Protein AF-A0A1X0QTJ1-F1 (afdb_monomer_lite)

Structure (mmCIF, N/CA/C/O backbone):
data_AF-A0A1X0QTJ1-F1
#
_entry.id   AF-A0A1X0QTJ1-F1
#
loop_
_atom_site.group_PDB
_atom_site.id
_atom_site.type_symbol
_atom_site.label_atom_id
_atom_site.label_alt_id
_atom_site.label_comp_id
_atom_site.label_asym_id
_atom_site.label_entity_id
_atom_site.label_seq_id
_atom_site.pdbx_PDB_ins_code
_atom_site.Cartn_x
_atom_site.Cartn_y
_atom_site.Cartn_z
_atom_site.occupancy
_atom_site.B_iso_or_equiv
_atom_site.auth_seq_id
_atom_site.auth_comp_id
_atom_site.auth_asym_id
_atom_site.auth_atom_id
_atom_site.pdbx_PDB_model_num
ATOM 1 N N . SER A 1 1 ? -18.192 -2.312 36.432 1.00 39.44 1 SER A N 1
ATOM 2 C CA . SER A 1 1 ? -19.027 -1.616 35.433 1.00 39.44 1 SER A CA 1
ATOM 3 C C . SER A 1 1 ? -18.860 -0.122 35.663 1.00 39.44 1 SER A C 1
ATOM 5 O O . SER A 1 1 ? -18.875 0.308 36.807 1.00 39.44 1 SER A O 1
ATOM 7 N N . LEU A 1 2 ? -18.584 0.662 34.618 1.00 35.19 2 LEU A N 1
ATOM 8 C CA . LEU A 1 2 ? -18.293 2.099 34.739 1.00 35.19 2 LEU A CA 1
ATOM 9 C C . LEU A 1 2 ? -19.601 2.900 34.669 1.00 35.19 2 LEU A C 1
ATOM 11 O O . LEU A 1 2 ? -19.976 3.413 33.617 1.00 35.19 2 LEU A O 1
ATOM 15 N N . PHE A 1 3 ? -20.315 2.955 35.792 1.00 43.09 3 PHE A N 1
ATOM 16 C CA . PHE A 1 3 ? -21.415 3.894 36.011 1.00 43.09 3 PHE A CA 1
ATOM 17 C C . PHE A 1 3 ? -20.827 5.159 36.638 1.00 43.09 3 PHE A C 1
ATOM 19 O O . PHE A 1 3 ? -20.708 5.254 37.853 1.00 43.09 3 PHE A O 1
ATOM 26 N N . VAL A 1 4 ? -20.380 6.097 35.806 1.00 43.09 4 VAL A N 1
ATOM 27 C CA . VAL A 1 4 ? -19.994 7.439 36.261 1.00 43.09 4 VAL A CA 1
ATOM 28 C C . VAL A 1 4 ? -21.118 8.370 35.833 1.00 43.09 4 VAL A C 1
ATOM 30 O O . VAL A 1 4 ? -21.412 8.434 34.643 1.00 43.09 4 VAL A O 1
ATOM 33 N N . GLU A 1 5 ? -21.786 9.024 36.780 1.00 40.81 5 GLU A N 1
ATOM 34 C CA . GLU A 1 5 ? -22.739 10.096 36.488 1.00 40.81 5 GLU A CA 1
ATOM 35 C C . GLU A 1 5 ? -21.955 11.401 36.337 1.00 40.81 5 GLU A C 1
ATOM 37 O O . GLU A 1 5 ? -21.429 11.939 37.306 1.00 40.81 5 GLU A O 1
ATOM 42 N N . GLU A 1 6 ? -21.864 11.911 35.112 1.00 45.69 6 GLU A N 1
ATOM 43 C CA . GLU A 1 6 ? -21.443 13.286 34.852 1.00 45.69 6 GLU A CA 1
ATOM 44 C C . GLU A 1 6 ? -22.703 14.061 34.431 1.00 45.69 6 GLU A C 1
ATOM 46 O O . GLU A 1 6 ? -23.395 13.669 33.491 1.00 45.69 6 GLU A O 1
ATOM 51 N N . ASN A 1 7 ? -23.058 15.117 35.169 1.00 52.25 7 ASN A N 1
ATOM 52 C CA . ASN A 1 7 ? -24.189 16.012 34.870 1.00 52.25 7 ASN A CA 1
ATOM 53 C C . ASN A 1 7 ? -25.567 15.332 34.683 1.00 52.25 7 ASN A C 1
ATOM 55 O O . ASN A 1 7 ? -26.351 15.739 33.828 1.00 52.25 7 ASN A O 1
ATOM 59 N N . GLY A 1 8 ? -25.886 14.295 35.467 1.00 52.94 8 GLY A N 1
ATOM 60 C CA . GLY A 1 8 ? -27.208 13.643 35.437 1.00 52.94 8 GLY A CA 1
ATOM 61 C C . GLY A 1 8 ? -27.434 12.671 34.269 1.00 52.94 8 GLY A C 1
ATOM 62 O O . GLY A 1 8 ? -28.540 12.154 34.099 1.00 52.94 8 GLY A O 1
ATOM 63 N N . LEU A 1 9 ? -26.398 12.375 33.476 1.00 49.06 9 LEU A N 1
ATOM 64 C CA . LEU A 1 9 ? -26.441 11.335 32.448 1.00 49.06 9 LEU A CA 1
ATOM 65 C C . LEU A 1 9 ? -26.198 9.955 33.070 1.00 49.06 9 LEU A C 1
ATOM 67 O O . LEU A 1 9 ? -25.058 9.536 33.286 1.00 49.06 9 LEU A O 1
ATOM 71 N N . LYS A 1 10 ? -27.279 9.202 33.295 1.00 53.84 10 LYS A N 1
ATOM 72 C CA . LYS A 1 10 ? -27.179 7.757 33.545 1.00 53.84 10 LYS A CA 1
ATOM 73 C C . LYS A 1 10 ? -26.498 7.089 32.342 1.00 53.84 10 LYS A C 1
ATOM 75 O O . LYS A 1 10 ? -26.808 7.411 31.198 1.00 53.84 10 LYS A O 1
ATOM 80 N N . ASN A 1 11 ? -25.586 6.148 32.599 1.00 59.28 11 ASN A N 1
ATOM 81 C CA . ASN A 1 11 ? -24.846 5.370 31.588 1.00 59.28 11 ASN A CA 1
ATOM 82 C C . ASN A 1 11 ? -23.781 6.130 30.771 1.00 59.28 11 ASN A C 1
ATOM 84 O O . ASN A 1 11 ? -23.329 5.611 29.750 1.00 59.28 11 ASN A O 1
ATOM 88 N N . TYR A 1 12 ? -23.316 7.306 31.209 1.00 57.66 12 TYR A N 1
ATOM 89 C CA . TYR A 1 12 ? -22.282 8.076 30.498 1.00 57.66 12 TYR A CA 1
ATOM 90 C C . TYR A 1 12 ? -21.043 7.244 30.119 1.00 57.66 12 TYR A C 1
ATOM 92 O O . TYR A 1 12 ? -20.606 7.282 28.971 1.00 57.66 12 TYR A O 1
ATOM 100 N N . GLY A 1 13 ? -20.537 6.404 31.029 1.00 62.69 13 GLY A N 1
ATOM 101 C CA . GLY A 1 13 ? -19.411 5.508 30.739 1.00 62.69 13 GLY A CA 1
ATOM 102 C C . GLY A 1 13 ? -19.691 4.498 29.615 1.00 62.69 13 GLY A C 1
ATOM 103 O O . GLY A 1 13 ? -18.802 4.205 28.815 1.00 62.69 13 GLY A O 1
ATOM 104 N N . GLN A 1 14 ? -20.927 4.001 29.498 1.00 64.69 14 GLN A N 1
ATOM 105 C CA . GLN A 1 14 ? -21.338 3.113 28.403 1.00 64.69 14 GLN A CA 1
ATOM 106 C C . GLN A 1 14 ? -21.471 3.882 27.086 1.00 64.69 14 GLN A C 1
ATOM 108 O O . GLN A 1 14 ? -20.979 3.411 26.064 1.00 64.69 14 GLN A O 1
ATOM 113 N N . SER A 1 15 ? -22.068 5.076 27.113 1.00 63.19 15 SER A N 1
ATOM 114 C CA . SER A 1 15 ? -22.192 5.952 25.941 1.00 63.19 15 SER A CA 1
ATOM 115 C C . SER A 1 15 ? -20.827 6.382 25.403 1.00 63.19 15 SER A C 1
ATOM 117 O O . SER A 1 15 ? -20.589 6.308 24.198 1.00 63.19 15 SER A O 1
ATOM 119 N N . LEU A 1 16 ? -19.899 6.759 26.288 1.00 64.88 16 LEU A N 1
ATOM 120 C CA . LEU A 1 16 ? -18.521 7.091 25.935 1.00 64.88 16 LEU A CA 1
ATOM 121 C C . LEU A 1 16 ? -17.794 5.872 25.358 1.00 64.88 16 LEU A C 1
ATOM 123 O O . LEU A 1 16 ? -17.192 5.960 24.291 1.00 64.88 16 LEU A O 1
ATOM 127 N N . SER A 1 17 ? -17.901 4.713 26.013 1.00 66.31 17 SER A N 1
ATOM 128 C CA . SER A 1 17 ? -17.310 3.464 25.523 1.00 66.31 17 SER A CA 1
ATOM 129 C C . SER A 1 17 ? -17.847 3.073 24.140 1.00 66.31 17 SER A C 1
ATOM 131 O O . SER A 1 17 ? -17.067 2.729 23.250 1.00 66.31 17 SER A O 1
ATOM 133 N N . ALA A 1 18 ? -19.160 3.190 23.922 1.00 64.94 18 ALA A N 1
ATOM 134 C CA . ALA A 1 18 ? -19.799 2.926 22.639 1.00 64.94 18 ALA A CA 1
ATOM 135 C C . ALA A 1 18 ? -19.335 3.914 21.560 1.00 64.94 18 ALA A C 1
ATOM 137 O O . ALA A 1 18 ? -18.981 3.486 20.464 1.00 64.94 18 ALA A O 1
ATOM 138 N N . ALA A 1 19 ? -19.254 5.211 21.869 1.00 64.31 19 ALA A N 1
ATOM 139 C CA . ALA A 1 19 ? -18.734 6.219 20.949 1.00 64.31 19 ALA A CA 1
ATOM 140 C C . ALA A 1 19 ? -17.270 5.938 20.567 1.00 64.31 19 ALA A C 1
ATOM 142 O O . ALA A 1 19 ? -16.937 5.931 19.381 1.00 64.31 19 ALA A O 1
ATOM 143 N N . CYS A 1 20 ? -16.409 5.620 21.540 1.00 64.81 20 CYS A N 1
ATOM 144 C CA . CYS A 1 20 ? -15.025 5.218 21.288 1.00 64.81 20 CYS A CA 1
ATOM 145 C C . CYS A 1 20 ? -14.946 3.965 20.406 1.00 64.81 20 CYS A C 1
ATOM 147 O O . CYS A 1 20 ? -14.156 3.932 19.462 1.00 64.81 20 CYS A O 1
ATOM 149 N N . LYS A 1 21 ? -15.789 2.956 20.663 1.00 66.31 21 LYS A N 1
ATOM 150 C CA . LYS A 1 21 ? -15.875 1.742 19.841 1.00 66.31 21 LYS A CA 1
ATOM 151 C C . LYS A 1 21 ? -16.299 2.068 18.411 1.00 66.31 21 LYS A C 1
ATOM 153 O O . LYS A 1 21 ? -15.670 1.572 17.479 1.00 66.31 21 LYS A O 1
ATOM 158 N N . THR A 1 22 ? -17.308 2.914 18.222 1.00 66.00 22 THR A N 1
ATOM 159 C CA . THR A 1 22 ? -17.770 3.349 16.897 1.00 66.00 22 THR A CA 1
ATOM 160 C C . THR A 1 22 ? -16.673 4.098 16.149 1.00 66.00 22 THR A C 1
ATOM 162 O O . THR A 1 22 ? -16.389 3.760 15.006 1.00 66.00 22 THR A O 1
ATOM 165 N N . VAL A 1 23 ? -15.989 5.050 16.791 1.00 66.06 23 VAL A N 1
ATOM 166 C CA . VAL A 1 23 ? -14.874 5.789 16.173 1.00 66.06 23 VAL A CA 1
ATOM 167 C C . VAL A 1 23 ? -13.739 4.844 15.781 1.00 66.06 23 VAL A C 1
ATOM 169 O O . VAL A 1 23 ? -13.271 4.895 14.645 1.00 66.06 23 VAL A O 1
ATOM 172 N N . ALA A 1 24 ? -13.329 3.950 16.684 1.00 64.75 24 ALA A N 1
ATOM 173 C CA . ALA A 1 24 ? -12.294 2.959 16.403 1.00 64.75 24 ALA A CA 1
ATOM 174 C C . ALA A 1 24 ? -12.697 2.028 15.248 1.00 64.75 24 ALA A C 1
ATOM 176 O O . ALA A 1 24 ? -11.882 1.742 14.375 1.00 64.75 24 ALA A O 1
ATOM 177 N N . THR A 1 25 ? -13.961 1.606 15.200 1.00 65.88 25 THR A N 1
ATOM 178 C CA . THR A 1 25 ? -14.489 0.734 14.142 1.00 65.88 25 THR A CA 1
ATOM 179 C C . THR A 1 25 ? -14.522 1.450 12.794 1.00 65.88 25 THR A C 1
ATOM 181 O O . THR A 1 25 ? -13.973 0.935 11.826 1.00 65.88 25 THR A O 1
ATOM 184 N N . SER A 1 26 ? -15.080 2.661 12.719 1.00 64.62 26 SER A N 1
ATOM 185 C CA . SER A 1 26 ? -15.138 3.447 11.479 1.00 64.62 26 SER A CA 1
ATOM 186 C C . SER A 1 26 ? -13.748 3.751 10.922 1.00 64.62 26 SER A C 1
ATOM 188 O O . SER A 1 26 ? -13.526 3.708 9.715 1.00 64.62 26 SER A O 1
ATOM 190 N N . TYR A 1 27 ? -12.792 4.029 11.804 1.00 66.50 27 TYR A N 1
ATOM 191 C CA . TYR A 1 27 ? -11.417 4.306 11.418 1.00 66.50 27 TYR A CA 1
ATOM 192 C C . TYR A 1 27 ? -10.682 3.056 10.917 1.00 66.50 27 TYR A C 1
ATOM 194 O O . TYR A 1 27 ? -9.987 3.096 9.902 1.00 66.50 27 TYR A O 1
ATOM 202 N N . ASN A 1 28 ? -10.897 1.921 11.581 1.00 67.81 28 ASN A N 1
ATOM 203 C CA . ASN A 1 28 ? -10.408 0.629 11.117 1.00 67.81 28 ASN A CA 1
ATOM 204 C C . ASN A 1 28 ? -10.999 0.267 9.746 1.00 67.81 28 ASN A C 1
ATOM 206 O O . ASN A 1 28 ? -10.259 -0.161 8.863 1.00 67.81 28 ASN A O 1
ATOM 210 N N . ASN A 1 29 ? -12.294 0.515 9.533 1.00 73.38 29 ASN A N 1
ATOM 211 C CA . ASN A 1 29 ? -12.954 0.274 8.251 1.00 73.38 29 ASN A CA 1
ATOM 212 C C . ASN A 1 29 ? -12.331 1.108 7.127 1.00 73.38 29 ASN A C 1
ATOM 214 O O . ASN A 1 29 ? -12.060 0.557 6.065 1.00 73.38 29 ASN A O 1
ATOM 218 N N . TYR A 1 30 ? -12.007 2.385 7.376 1.00 77.00 30 TYR A N 1
ATOM 219 C CA . TYR A 1 30 ? -11.319 3.221 6.388 1.00 77.00 30 TYR A CA 1
ATOM 220 C C . TYR A 1 30 ? -10.018 2.573 5.900 1.00 77.00 30 TYR A C 1
ATOM 222 O O . TYR A 1 30 ? -9.775 2.519 4.694 1.00 77.00 30 TYR A O 1
ATOM 230 N N . TYR A 1 31 ? -9.189 2.050 6.811 1.00 75.81 31 TYR A N 1
ATOM 231 C CA . TYR A 1 31 ? -7.936 1.410 6.413 1.00 75.81 31 TYR A CA 1
ATOM 232 C C . TYR A 1 31 ? -8.127 0.101 5.687 1.00 75.81 31 TYR A C 1
ATOM 234 O O . TYR A 1 31 ? -7.388 -0.159 4.746 1.00 75.81 31 TYR A O 1
ATOM 242 N N . ILE A 1 32 ? -9.109 -0.698 6.088 1.00 76.62 32 ILE A N 1
ATOM 243 C CA . ILE A 1 32 ? -9.425 -1.949 5.403 1.00 76.62 32 ILE A CA 1
ATOM 244 C C . ILE A 1 32 ? -9.924 -1.665 3.984 1.00 76.62 32 ILE A C 1
ATOM 246 O O . ILE A 1 32 ? -9.476 -2.300 3.034 1.00 76.62 32 ILE A O 1
ATOM 250 N N . GLU A 1 33 ? -10.827 -0.698 3.829 1.00 79.75 33 GLU A N 1
ATOM 251 C CA . GLU A 1 33 ? -11.408 -0.320 2.539 1.00 79.75 33 GLU A CA 1
ATOM 252 C C . GLU A 1 33 ? -10.384 0.307 1.595 1.00 79.75 33 GLU A C 1
ATOM 254 O O . GLU A 1 33 ? -10.453 0.089 0.390 1.00 79.75 33 GLU A O 1
ATOM 259 N N . ASN A 1 34 ? -9.418 1.054 2.132 1.00 83.88 34 ASN A N 1
ATOM 260 C CA . ASN A 1 34 ? -8.392 1.731 1.340 1.00 83.88 34 ASN A CA 1
ATOM 261 C C . ASN A 1 34 ? -7.056 0.985 1.314 1.00 83.88 34 ASN A C 1
ATOM 263 O O . ASN A 1 34 ? -6.081 1.513 0.782 1.00 83.88 34 ASN A O 1
ATOM 267 N N . PHE A 1 35 ? -6.985 -0.220 1.879 1.00 84.50 35 PHE A N 1
ATOM 268 C CA . PHE A 1 35 ? -5.731 -0.941 2.061 1.00 84.50 35 PHE A CA 1
ATOM 269 C C . PHE A 1 35 ? -4.993 -1.156 0.737 1.00 84.50 35 PHE A C 1
ATOM 271 O O . PHE A 1 35 ? -3.827 -0.784 0.613 1.00 84.50 35 PHE A O 1
ATOM 278 N N . GLU A 1 36 ? -5.695 -1.677 -0.270 1.00 89.94 36 GLU A N 1
ATOM 279 C CA . GLU A 1 36 ? -5.175 -1.857 -1.627 1.00 89.94 36 GLU A CA 1
ATOM 280 C C . GLU A 1 36 ? -4.609 -0.555 -2.192 1.00 89.94 36 GLU A C 1
ATOM 282 O O . GLU A 1 36 ? -3.451 -0.505 -2.604 1.00 89.94 36 GLU A O 1
ATOM 287 N N . ASN A 1 37 ? -5.394 0.522 -2.128 1.00 91.06 37 ASN A N 1
ATOM 288 C CA . ASN A 1 37 ? -4.985 1.834 -2.617 1.00 91.06 37 ASN A CA 1
ATOM 289 C C . ASN A 1 37 ? -3.728 2.344 -1.903 1.00 91.06 37 ASN A C 1
ATOM 291 O O . ASN A 1 37 ? -2.863 2.938 -2.544 1.00 91.06 37 ASN A O 1
ATOM 295 N N . ILE A 1 38 ? -3.598 2.131 -0.592 1.00 90.62 38 ILE A N 1
ATOM 296 C CA . ILE A 1 38 ? -2.423 2.566 0.174 1.00 90.62 38 ILE A CA 1
ATOM 297 C C . ILE A 1 38 ? -1.175 1.806 -0.285 1.00 90.62 38 ILE A C 1
ATOM 299 O O . ILE A 1 38 ? -0.163 2.442 -0.590 1.00 90.62 38 ILE A O 1
ATOM 303 N N . ILE A 1 39 ? -1.253 0.474 -0.385 1.00 92.31 39 ILE A N 1
ATOM 304 C CA . ILE A 1 39 ? -0.136 -0.358 -0.853 1.00 92.31 39 ILE A CA 1
ATOM 305 C C . ILE A 1 39 ? 0.232 0.006 -2.295 1.00 92.31 39 ILE A C 1
ATOM 307 O O . ILE A 1 39 ? 1.393 0.298 -2.584 1.00 92.31 39 ILE A O 1
AT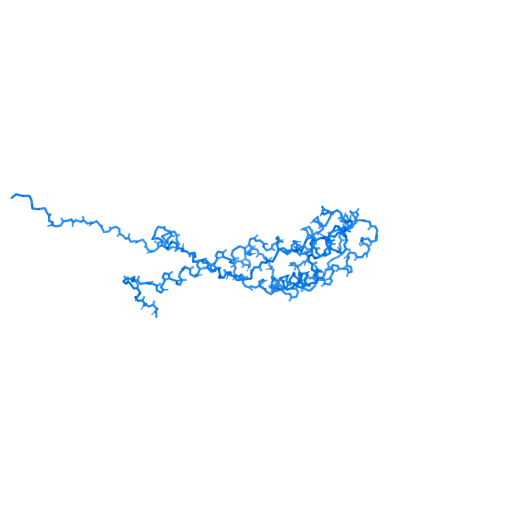OM 311 N N . CYS A 1 40 ? -0.747 0.062 -3.197 1.00 94.75 40 CYS A N 1
ATOM 312 C CA . CYS A 1 40 ? -0.498 0.347 -4.605 1.00 94.75 40 CYS A CA 1
ATOM 313 C C . CYS A 1 40 ? 0.110 1.739 -4.801 1.00 94.75 40 CYS A C 1
ATOM 315 O O . CYS A 1 40 ? 1.105 1.888 -5.510 1.00 94.75 40 CYS A O 1
ATOM 317 N N . ASN A 1 41 ? -0.427 2.765 -4.135 1.00 94.31 41 ASN A N 1
ATOM 318 C CA . ASN A 1 41 ? 0.114 4.120 -4.237 1.00 94.31 41 ASN A CA 1
ATOM 319 C C . ASN A 1 41 ? 1.549 4.214 -3.707 1.00 94.31 41 ASN A C 1
ATOM 321 O O . ASN A 1 41 ? 2.348 4.951 -4.286 1.00 94.31 41 ASN A O 1
ATOM 325 N N . TYR A 1 42 ? 1.897 3.447 -2.670 1.00 95.38 42 TYR A N 1
ATOM 326 C CA . TYR A 1 42 ? 3.272 3.348 -2.184 1.00 95.38 42 TYR A CA 1
ATOM 327 C C . TYR A 1 42 ? 4.224 2.827 -3.266 1.00 95.38 42 TYR A C 1
ATOM 329 O O . TYR A 1 42 ? 5.194 3.509 -3.607 1.00 95.38 42 TYR A O 1
ATOM 337 N N . PHE A 1 43 ? 3.923 1.681 -3.879 1.00 96.56 43 PHE A N 1
ATOM 338 C CA . PHE A 1 43 ? 4.776 1.122 -4.934 1.00 96.56 43 PHE A CA 1
ATOM 339 C C . PHE A 1 43 ? 4.831 2.015 -6.176 1.00 96.56 43 PHE A C 1
ATOM 341 O O . PHE A 1 43 ? 5.914 2.249 -6.711 1.00 96.56 43 PHE A O 1
ATOM 348 N N . ILE A 1 44 ? 3.695 2.577 -6.602 1.00 96.12 44 ILE A N 1
ATOM 349 C CA . ILE A 1 44 ? 3.634 3.514 -7.733 1.00 96.12 44 ILE A CA 1
ATOM 350 C C . ILE A 1 44 ? 4.537 4.722 -7.477 1.00 96.12 44 ILE A C 1
ATOM 352 O O . ILE A 1 44 ? 5.278 5.131 -8.370 1.00 96.12 44 ILE A O 1
ATOM 356 N N . TYR A 1 45 ? 4.494 5.290 -6.270 1.00 94.69 45 TYR A N 1
ATOM 357 C CA . TYR A 1 45 ? 5.319 6.438 -5.914 1.00 94.69 45 TYR A CA 1
ATOM 358 C C . TYR A 1 45 ? 6.815 6.098 -5.960 1.00 94.69 45 TYR A C 1
ATOM 360 O O . TYR A 1 45 ? 7.59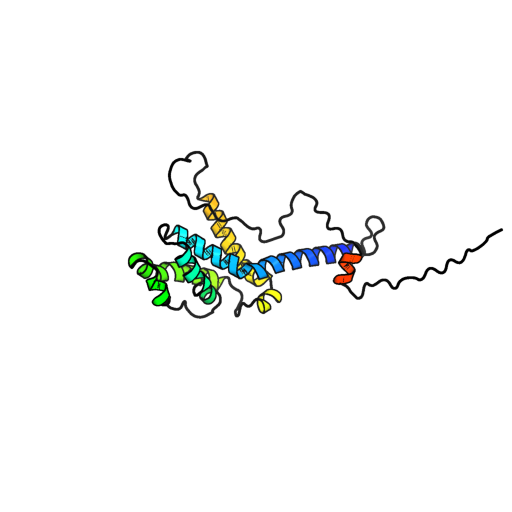6 6.815 -6.592 1.00 94.69 45 TYR A O 1
ATOM 368 N N . ILE A 1 46 ? 7.217 4.988 -5.335 1.00 94.94 46 ILE A N 1
ATOM 369 C CA . ILE A 1 46 ? 8.616 4.544 -5.302 1.00 94.94 46 ILE A CA 1
ATOM 370 C C . ILE A 1 46 ? 9.134 4.251 -6.717 1.00 94.94 46 ILE A C 1
ATOM 372 O O . ILE A 1 46 ? 10.214 4.720 -7.086 1.00 94.94 46 ILE A O 1
ATOM 376 N N . LEU A 1 47 ? 8.342 3.563 -7.542 1.00 94.94 47 LEU A N 1
ATOM 377 C CA . LEU A 1 47 ? 8.670 3.308 -8.943 1.00 94.94 47 LEU A CA 1
ATOM 378 C C . LEU A 1 47 ? 8.766 4.597 -9.756 1.00 94.94 47 LEU A C 1
ATOM 380 O O . LEU A 1 47 ? 9.704 4.754 -10.530 1.00 94.94 47 LEU A O 1
ATOM 384 N N . LYS A 1 48 ? 7.843 5.547 -9.569 1.00 94.25 48 LYS A N 1
ATOM 385 C CA . LYS A 1 48 ? 7.880 6.826 -10.289 1.00 94.25 48 LYS A CA 1
ATOM 386 C C . LYS A 1 48 ? 9.106 7.653 -9.913 1.00 94.25 48 LYS A C 1
ATOM 388 O O . LYS A 1 48 ? 9.645 8.354 -10.763 1.00 94.25 48 LYS A O 1
ATOM 393 N N . ARG A 1 49 ? 9.571 7.548 -8.666 1.00 91.50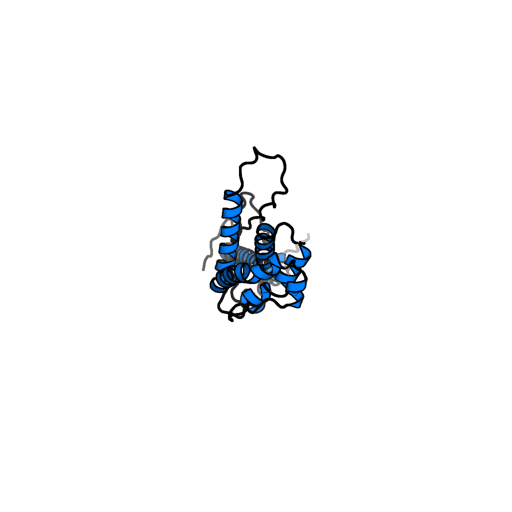 49 ARG A N 1
ATOM 394 C CA . ARG A 1 49 ? 10.816 8.178 -8.215 1.00 91.50 49 ARG A CA 1
ATOM 395 C C . ARG A 1 49 ? 12.052 7.524 -8.838 1.00 91.50 49 ARG A C 1
ATOM 397 O O . ARG A 1 49 ? 12.979 8.237 -9.204 1.00 91.50 49 ARG A O 1
ATOM 404 N N . LYS A 1 50 ? 12.069 6.192 -8.961 1.00 94.00 50 LYS A N 1
ATOM 405 C CA . LYS A 1 50 ? 13.180 5.438 -9.568 1.00 94.00 50 LYS A CA 1
ATOM 406 C C . LYS A 1 50 ? 13.230 5.588 -11.092 1.00 94.00 50 LYS A C 1
ATOM 408 O O . LYS A 1 50 ? 14.316 5.704 -11.651 1.00 94.00 50 LYS A O 1
ATOM 413 N N . TYR A 1 51 ? 12.068 5.617 -11.738 1.00 94.06 51 TYR A N 1
ATOM 414 C CA . TYR A 1 51 ? 11.899 5.655 -13.189 1.00 94.06 51 TYR A CA 1
ATOM 415 C C . TYR A 1 51 ? 11.030 6.861 -13.601 1.00 94.06 51 TYR A C 1
ATOM 417 O O . TYR A 1 51 ? 9.872 6.703 -14.006 1.00 94.06 51 TYR A O 1
ATOM 425 N N . PRO A 1 52 ? 11.559 8.097 -13.505 1.00 90.88 52 PRO A N 1
ATOM 426 C CA . PRO A 1 52 ? 10.776 9.321 -13.695 1.00 90.88 52 PRO A CA 1
ATOM 427 C C . PRO A 1 52 ? 10.206 9.472 -15.108 1.00 90.88 52 PRO A C 1
ATOM 429 O O . PRO A 1 52 ? 9.137 10.061 -15.268 1.00 90.88 52 PRO A O 1
ATOM 432 N N . ASN A 1 53 ? 10.853 8.891 -16.118 1.00 91.19 53 ASN A N 1
ATOM 433 C CA . ASN A 1 53 ? 10.431 9.002 -17.517 1.00 91.19 53 ASN A CA 1
ATOM 434 C C . ASN A 1 53 ? 9.334 7.997 -17.899 1.00 91.19 53 ASN A C 1
ATOM 436 O O . ASN A 1 53 ? 8.662 8.165 -18.914 1.00 91.19 53 ASN A O 1
ATOM 440 N N . VAL A 1 54 ? 9.090 6.981 -17.066 1.00 93.06 54 VAL A N 1
ATOM 441 C CA . VAL A 1 54 ? 8.079 5.963 -17.352 1.00 93.06 54 VAL A CA 1
ATOM 442 C C . VAL A 1 54 ? 6.675 6.547 -17.199 1.00 93.06 54 VAL A C 1
ATOM 444 O O . VAL A 1 54 ? 6.361 7.282 -16.247 1.00 93.06 54 VAL A O 1
ATOM 447 N N . ARG A 1 55 ? 5.797 6.203 -18.148 1.00 93.94 55 ARG A N 1
ATOM 448 C CA . ARG A 1 55 ? 4.386 6.597 -18.122 1.00 93.94 55 ARG A CA 1
ATOM 449 C C . ARG A 1 55 ? 3.703 6.015 -16.888 1.00 93.94 55 ARG A C 1
ATOM 451 O O . ARG A 1 55 ? 3.779 4.819 -16.621 1.00 93.94 55 ARG A O 1
ATOM 458 N N . ILE A 1 56 ? 2.960 6.857 -16.172 1.00 93.06 56 ILE A N 1
ATOM 459 C CA . ILE A 1 56 ? 2.275 6.456 -14.934 1.00 93.06 56 ILE A CA 1
ATOM 460 C C . ILE A 1 56 ? 1.282 5.304 -15.154 1.00 93.06 56 ILE A C 1
ATOM 462 O O . ILE A 1 56 ? 1.087 4.490 -14.260 1.00 93.06 56 ILE A O 1
ATOM 466 N N . GLY A 1 57 ? 0.692 5.205 -16.352 1.00 94.81 57 GLY A N 1
ATOM 467 C CA . GLY A 1 57 ? -0.196 4.103 -16.726 1.00 94.81 57 GLY A CA 1
ATOM 468 C C . GLY A 1 57 ? 0.499 2.739 -16.712 1.00 94.81 57 GLY A C 1
ATOM 469 O O . GLY A 1 57 ? -0.080 1.787 -16.199 1.00 94.81 57 GLY A O 1
ATOM 470 N N . CYS A 1 58 ? 1.750 2.654 -17.184 1.00 94.19 58 CYS A N 1
ATOM 471 C CA . CYS A 1 58 ? 2.532 1.413 -17.145 1.00 94.19 58 CYS A CA 1
ATOM 472 C C . CYS A 1 58 ? 2.829 1.000 -15.698 1.00 94.19 58 CYS A C 1
ATOM 474 O O . CYS A 1 58 ? 2.629 -0.153 -15.333 1.00 94.19 58 CYS A O 1
ATOM 476 N N . LEU A 1 59 ? 3.214 1.963 -14.849 1.00 95.88 59 LEU A N 1
ATOM 477 C CA . LEU A 1 59 ? 3.465 1.715 -13.424 1.00 95.88 59 LEU A CA 1
ATOM 478 C C . LEU A 1 59 ? 2.205 1.252 -12.689 1.00 95.88 59 LEU A C 1
ATOM 480 O O . LEU A 1 59 ? 2.259 0.292 -11.931 1.00 95.88 59 LEU A O 1
ATOM 484 N N . LYS A 1 60 ? 1.063 1.906 -12.929 1.00 96.19 60 LYS A N 1
ATOM 485 C CA . LYS A 1 60 ? -0.223 1.496 -12.351 1.00 96.19 60 LYS A CA 1
ATOM 486 C C . LYS A 1 60 ? -0.596 0.082 -12.781 1.00 96.19 60 LYS A C 1
ATOM 488 O O . LYS A 1 60 ? -0.951 -0.723 -11.933 1.00 96.19 60 LYS A O 1
ATOM 493 N N . ASN A 1 61 ? -0.493 -0.222 -14.073 1.00 94.75 61 ASN A N 1
ATOM 494 C CA . ASN A 1 61 ? -0.833 -1.541 -14.597 1.00 94.75 61 ASN A CA 1
ATOM 495 C C . ASN A 1 61 ? 0.026 -2.646 -13.965 1.00 94.75 61 ASN A C 1
ATOM 497 O O . ASN A 1 61 ? -0.526 -3.640 -13.509 1.00 94.75 61 ASN A O 1
ATOM 501 N N . LEU A 1 62 ? 1.341 -2.433 -13.871 1.00 95.75 62 LEU A N 1
ATOM 502 C CA . LEU A 1 62 ? 2.256 -3.346 -13.188 1.00 95.75 62 LEU A CA 1
ATOM 503 C C . LEU A 1 62 ? 1.887 -3.529 -11.711 1.00 95.75 62 LEU A C 1
ATOM 505 O O . LEU A 1 62 ? 1.877 -4.644 -11.200 1.00 95.75 62 LEU A O 1
ATOM 509 N N . VAL A 1 63 ? 1.605 -2.432 -11.008 1.00 96.19 63 VAL A N 1
ATOM 510 C CA . VAL A 1 63 ? 1.385 -2.499 -9.564 1.00 96.19 63 VAL A CA 1
ATOM 511 C C . VAL A 1 63 ? 0.065 -3.183 -9.223 1.00 96.19 63 VAL A C 1
ATOM 513 O O . VAL A 1 63 ? 0.070 -4.113 -8.425 1.00 96.19 63 VAL A O 1
ATOM 516 N N . TYR A 1 64 ? -1.041 -2.764 -9.841 1.00 93.94 64 TYR A N 1
ATOM 517 C CA . TYR A 1 64 ? -2.364 -3.309 -9.528 1.00 93.94 64 TYR A CA 1
ATOM 518 C C . TYR A 1 64 ? -2.540 -4.758 -9.993 1.00 93.94 64 TYR A C 1
ATOM 520 O O . TYR A 1 64 ? -3.181 -5.527 -9.294 1.00 93.94 64 TYR A O 1
ATOM 528 N N . ASN A 1 65 ? -1.965 -5.145 -11.137 1.00 92.81 65 ASN A N 1
ATOM 529 C CA . ASN A 1 65 ? -2.199 -6.478 -11.708 1.00 92.81 65 ASN A CA 1
ATOM 530 C C . ASN A 1 65 ? -1.089 -7.499 -11.394 1.00 92.81 65 ASN A C 1
ATOM 532 O O . ASN A 1 65 ? -1.152 -8.619 -11.888 1.00 92.81 65 ASN A O 1
ATOM 536 N N . HIS A 1 66 ? -0.035 -7.114 -10.666 1.00 92.31 66 HIS A N 1
ATOM 537 C CA . HIS A 1 66 ? 1.047 -8.041 -10.319 1.00 92.31 66 HIS A CA 1
ATOM 538 C C . HIS A 1 66 ? 1.647 -7.763 -8.940 1.00 92.31 66 HIS A C 1
ATOM 540 O O . HIS A 1 66 ? 1.596 -8.624 -8.068 1.00 92.31 66 HIS A O 1
ATOM 546 N N . VAL A 1 67 ? 2.182 -6.560 -8.697 1.00 92.88 67 VAL A N 1
ATOM 547 C CA . VAL A 1 67 ? 2.897 -6.271 -7.433 1.00 92.88 67 VAL A CA 1
ATOM 548 C C . VAL A 1 67 ? 1.982 -6.392 -6.214 1.00 92.88 67 VAL A C 1
ATOM 550 O O . VAL A 1 67 ? 2.420 -6.864 -5.167 1.00 92.88 67 VAL A O 1
ATOM 553 N N . TYR A 1 68 ? 0.727 -5.956 -6.327 1.00 91.94 68 TYR A N 1
ATOM 554 C CA . TYR A 1 68 ? -0.233 -6.041 -5.233 1.00 91.94 68 TYR A CA 1
ATOM 555 C C . TYR A 1 68 ? -0.491 -7.492 -4.822 1.00 91.94 68 TYR A C 1
ATOM 557 O O . TYR A 1 68 ? -0.303 -7.830 -3.654 1.00 91.94 68 TYR A O 1
ATOM 565 N N . ASP A 1 69 ? -0.826 -8.351 -5.784 1.00 89.19 69 ASP A N 1
ATOM 566 C CA . ASP A 1 69 ? -1.045 -9.777 -5.539 1.00 89.19 69 ASP A CA 1
ATOM 567 C C . ASP A 1 69 ? 0.211 -10.439 -4.984 1.00 89.19 69 ASP A C 1
ATOM 569 O O . ASP A 1 69 ? 0.139 -11.179 -4.004 1.00 89.19 69 ASP A O 1
ATOM 573 N N . GLU A 1 70 ? 1.377 -10.098 -5.535 1.00 89.44 70 GLU A N 1
ATOM 574 C CA . GLU A 1 70 ? 2.651 -10.575 -5.022 1.00 89.44 70 GLU A CA 1
ATOM 575 C C . GLU A 1 70 ? 2.803 -10.266 -3.540 1.00 89.44 70 GLU A C 1
ATOM 577 O O . GLU A 1 70 ? 3.045 -11.178 -2.760 1.00 89.44 70 GLU A O 1
ATOM 582 N N . VAL A 1 71 ? 2.584 -9.023 -3.107 1.00 88.25 71 VAL A N 1
ATOM 583 C CA . VAL A 1 71 ? 2.660 -8.629 -1.688 1.00 88.25 71 VAL A CA 1
ATOM 584 C C . VAL A 1 71 ? 1.710 -9.442 -0.796 1.00 88.25 71 VAL A C 1
ATOM 586 O O . VAL A 1 71 ? 2.015 -9.658 0.381 1.00 88.25 71 VAL A O 1
ATOM 589 N N . LEU A 1 72 ? 0.583 -9.911 -1.333 1.00 83.69 72 LEU A N 1
ATOM 590 C CA . LEU A 1 72 ? -0.415 -10.701 -0.612 1.00 83.69 72 LEU A CA 1
ATOM 591 C C . LEU A 1 72 ? -0.179 -12.218 -0.659 1.00 83.69 72 LEU A C 1
ATOM 593 O O . LEU A 1 72 ? -0.928 -12.959 -0.023 1.00 83.69 72 LEU A O 1
ATOM 597 N N . VAL A 1 73 ? 0.836 -12.714 -1.366 1.00 79.19 73 VAL A N 1
ATOM 598 C CA . VAL A 1 73 ? 1.124 -14.152 -1.489 1.00 79.19 73 VAL A CA 1
ATOM 599 C C . VAL A 1 73 ? 2.399 -14.519 -0.714 1.00 79.19 73 VAL A C 1
ATOM 601 O O . VAL A 1 73 ? 3.358 -13.755 -0.648 1.00 79.19 73 VAL A O 1
ATOM 604 N N . ARG A 1 74 ? 2.429 -15.706 -0.081 1.00 65.31 74 ARG A N 1
ATOM 605 C CA . ARG A 1 74 ? 3.578 -16.166 0.739 1.00 65.31 74 ARG A CA 1
ATOM 606 C C . ARG A 1 74 ? 4.776 -16.677 -0.054 1.00 65.31 74 ARG A C 1
ATOM 608 O O . ARG A 1 74 ? 5.837 -16.867 0.533 1.00 65.31 74 ARG A O 1
ATOM 615 N N . CYS A 1 75 ? 4.595 -16.973 -1.331 1.00 67.94 75 CYS A N 1
ATOM 616 C CA . CYS A 1 75 ? 5.650 -17.526 -2.167 1.00 67.94 75 CYS A CA 1
ATOM 617 C C . CYS A 1 75 ? 6.740 -16.482 -2.441 1.00 67.94 75 CYS A C 1
ATOM 619 O O . CYS A 1 75 ? 6.529 -15.277 -2.246 1.00 67.94 75 CYS A O 1
ATOM 621 N N . GLU A 1 76 ? 7.909 -16.951 -2.884 1.00 68.81 76 GLU A N 1
ATOM 622 C CA . GLU A 1 76 ? 8.922 -16.048 -3.429 1.00 68.81 76 GLU A CA 1
ATOM 623 C C . GLU A 1 76 ? 8.318 -15.195 -4.551 1.00 68.81 76 GLU A C 1
ATOM 625 O O . GLU A 1 76 ? 7.415 -15.680 -5.240 1.00 68.81 76 GLU A O 1
ATOM 630 N N . PRO A 1 77 ? 8.765 -13.932 -4.711 1.00 71.62 77 PRO A N 1
ATOM 631 C CA . PRO A 1 77 ? 8.286 -13.080 -5.787 1.00 71.62 77 PRO A CA 1
ATOM 632 C C . PRO A 1 77 ? 8.386 -13.800 -7.126 1.00 71.62 77 PRO A C 1
ATOM 634 O O . PRO A 1 77 ? 9.483 -14.198 -7.531 1.00 71.62 77 PRO A O 1
ATOM 637 N N . SER A 1 78 ? 7.252 -13.991 -7.797 1.00 78.31 78 SER A N 1
ATOM 638 C CA . SER A 1 78 ? 7.276 -14.561 -9.135 1.00 78.31 78 SER A CA 1
ATOM 639 C C . SER A 1 78 ? 7.924 -13.586 -10.117 1.00 78.31 78 SER A C 1
ATOM 641 O O . SER A 1 78 ? 8.057 -12.384 -9.868 1.00 78.31 78 SER A O 1
ATOM 643 N N . SER A 1 79 ? 8.386 -14.117 -11.245 1.00 83.25 79 SER A N 1
ATOM 644 C CA . SER A 1 79 ? 8.866 -13.288 -12.343 1.00 83.25 79 SER A CA 1
ATOM 645 C C . SER A 1 79 ? 7.735 -12.412 -12.878 1.00 83.25 79 SER A C 1
ATOM 647 O O . SER A 1 79 ? 6.629 -12.899 -13.120 1.00 83.25 79 SER A O 1
ATOM 649 N N . ILE A 1 80 ? 8.040 -11.141 -13.132 1.00 88.12 80 ILE A N 1
ATOM 650 C CA . ILE A 1 80 ? 7.115 -10.214 -13.785 1.00 88.12 80 ILE A CA 1
ATOM 651 C C . ILE A 1 80 ? 6.779 -10.770 -15.181 1.00 88.12 80 ILE A C 1
ATOM 653 O O . ILE A 1 80 ? 7.710 -11.074 -15.927 1.00 88.12 80 ILE A O 1
ATOM 657 N N . PRO A 1 81 ? 5.492 -10.904 -15.556 1.00 88.44 81 PRO A N 1
ATOM 658 C CA . PRO A 1 81 ? 5.107 -11.448 -16.855 1.00 88.44 81 PRO A CA 1
ATOM 659 C C . PRO A 1 81 ? 5.695 -10.657 -18.032 1.00 88.44 81 PRO A C 1
ATOM 661 O O . PRO A 1 81 ? 5.647 -9.423 -18.038 1.00 88.44 81 PRO A O 1
ATOM 664 N N . ASP A 1 82 ? 6.161 -11.357 -19.071 1.00 87.69 82 ASP A N 1
ATOM 665 C CA . ASP A 1 82 ? 6.783 -10.739 -20.253 1.00 87.69 82 ASP A CA 1
ATOM 666 C C . ASP A 1 82 ? 5.863 -9.725 -20.954 1.00 87.69 82 ASP A C 1
ATOM 668 O O . ASP A 1 82 ? 6.318 -8.681 -21.420 1.00 87.69 82 ASP A O 1
ATOM 672 N N . GLU A 1 83 ? 4.548 -9.972 -20.966 1.00 89.69 83 GLU A N 1
ATOM 673 C CA . GLU A 1 83 ? 3.555 -9.039 -21.521 1.00 89.69 83 GLU A CA 1
ATOM 674 C C . GLU A 1 83 ? 3.556 -7.684 -20.789 1.00 89.69 83 GLU A C 1
ATOM 676 O O . GLU A 1 83 ? 3.393 -6.623 -21.400 1.00 89.69 83 GLU A O 1
ATOM 681 N N . MET A 1 84 ? 3.764 -7.698 -19.469 1.00 87.50 84 MET A N 1
ATOM 682 C CA . MET A 1 84 ? 3.886 -6.475 -18.680 1.00 87.50 84 MET A CA 1
ATOM 683 C C . MET A 1 84 ? 5.234 -5.805 -18.912 1.00 87.50 84 MET A C 1
ATOM 685 O O . MET A 1 84 ? 5.279 -4.581 -19.048 1.00 87.50 84 MET A O 1
ATOM 689 N N . LEU A 1 85 ? 6.313 -6.591 -18.990 1.00 89.44 85 LEU A N 1
ATOM 690 C CA . LEU A 1 85 ? 7.661 -6.092 -19.271 1.00 89.44 85 LEU A CA 1
ATOM 691 C C . LEU A 1 85 ? 7.747 -5.414 -20.641 1.00 89.44 85 LEU A C 1
ATOM 693 O O . LEU A 1 85 ? 8.388 -4.372 -20.754 1.00 89.44 85 LEU A O 1
ATOM 697 N N . GLY A 1 86 ? 7.017 -5.910 -21.643 1.00 88.62 86 GLY A N 1
ATOM 698 C CA . GLY A 1 86 ? 6.934 -5.315 -22.982 1.00 88.62 86 GLY A CA 1
ATOM 699 C C . GLY A 1 86 ? 6.354 -3.893 -23.026 1.00 88.62 86 GLY A C 1
ATOM 700 O O . GLY A 1 86 ? 6.405 -3.238 -24.064 1.00 88.62 86 GLY A O 1
ATOM 701 N N . ARG A 1 87 ? 5.815 -3.380 -21.910 1.00 90.62 87 ARG A N 1
ATOM 702 C CA . ARG A 1 87 ? 5.342 -1.989 -21.772 1.00 90.62 87 ARG A CA 1
ATOM 703 C C . ARG A 1 87 ? 6.431 -1.016 -21.308 1.00 90.62 87 ARG A C 1
ATOM 705 O O . ARG A 1 87 ? 6.140 0.174 -21.141 1.00 90.62 87 ARG A O 1
ATOM 712 N N . PHE A 1 88 ? 7.638 -1.516 -21.057 1.00 93.19 88 PHE A N 1
ATOM 713 C CA . PHE A 1 88 ? 8.790 -0.765 -20.577 1.00 93.19 88 PHE A CA 1
ATOM 714 C C . PHE A 1 88 ? 9.944 -0.861 -21.575 1.00 93.19 88 PHE A C 1
ATOM 716 O O . PHE A 1 88 ? 10.082 -1.848 -22.292 1.00 93.19 88 PHE A O 1
ATOM 723 N N . ASP A 1 89 ? 10.802 0.156 -21.582 1.00 93.06 89 ASP A N 1
ATOM 724 C CA . ASP A 1 89 ? 12.051 0.099 -22.338 1.00 93.06 89 ASP A CA 1
ATOM 725 C C . ASP A 1 89 ? 12.977 -0.982 -21.752 1.00 93.06 89 ASP A C 1
ATOM 727 O O . ASP A 1 89 ? 12.923 -1.271 -20.552 1.00 93.06 89 ASP A O 1
ATOM 731 N N . SER A 1 90 ? 13.857 -1.547 -22.585 1.00 91.88 90 SER A N 1
ATOM 732 C CA . SER A 1 90 ? 14.743 -2.672 -22.228 1.00 91.88 90 SER A CA 1
ATOM 733 C C . SER A 1 90 ? 15.534 -2.444 -20.929 1.00 91.88 90 SER A C 1
ATOM 735 O O . SER A 1 90 ? 15.645 -3.339 -20.085 1.00 91.88 90 SER A O 1
ATOM 737 N N . ASP A 1 91 ? 16.038 -1.228 -20.717 1.00 92.06 91 ASP A N 1
ATOM 738 C CA . ASP A 1 91 ? 16.814 -0.872 -19.520 1.00 92.06 91 ASP A CA 1
ATOM 739 C C . ASP A 1 91 ? 15.958 -0.881 -18.242 1.00 92.06 91 ASP A C 1
ATOM 741 O O . ASP A 1 91 ? 16.393 -1.289 -17.160 1.00 92.06 91 ASP A O 1
ATOM 745 N N . VAL A 1 92 ? 14.702 -0.445 -18.351 1.00 93.62 92 VAL A N 1
ATOM 746 C CA . VAL A 1 92 ? 13.766 -0.461 -17.224 1.00 93.62 92 VAL A CA 1
ATOM 747 C C . VAL A 1 92 ? 13.317 -1.890 -16.955 1.00 93.62 92 VAL A C 1
ATOM 749 O O . VAL A 1 92 ? 13.386 -2.329 -15.811 1.00 93.62 92 VAL A O 1
ATOM 752 N N . ALA A 1 93 ? 12.919 -2.628 -17.995 1.00 93.06 93 ALA A N 1
ATOM 753 C CA . ALA A 1 93 ? 12.462 -4.010 -17.888 1.00 93.06 93 ALA A CA 1
ATOM 754 C C . ALA A 1 93 ? 13.510 -4.917 -17.220 1.00 93.06 93 ALA A C 1
ATOM 756 O O . ALA A 1 93 ? 13.187 -5.645 -16.283 1.00 93.06 93 ALA A O 1
ATOM 757 N N . SER A 1 94 ? 14.778 -4.808 -17.627 1.00 92.00 94 SER A N 1
ATOM 758 C CA . SER A 1 94 ? 15.879 -5.614 -17.076 1.00 92.00 94 SER A CA 1
ATOM 759 C C . SER A 1 94 ? 16.212 -5.309 -15.608 1.00 92.00 94 SER A C 1
ATOM 761 O O . SER A 1 94 ? 16.711 -6.179 -14.895 1.00 92.00 94 SER A O 1
ATOM 763 N N . SER A 1 95 ? 15.915 -4.099 -15.124 1.00 94.00 95 SER A N 1
ATOM 764 C CA . SER A 1 95 ? 16.177 -3.691 -13.733 1.00 94.00 95 SER A CA 1
ATOM 765 C C . SER A 1 95 ? 14.958 -3.782 -12.810 1.00 94.00 95 SER A C 1
ATOM 767 O O . SER A 1 95 ? 15.090 -3.641 -11.594 1.00 94.00 95 SER A O 1
ATOM 769 N N . LEU A 1 96 ? 13.767 -4.017 -13.363 1.00 93.75 96 LEU A N 1
ATOM 770 C CA . LEU A 1 96 ? 12.500 -3.907 -12.646 1.00 93.75 96 LEU A CA 1
ATOM 771 C C . LEU A 1 96 ? 12.397 -4.923 -11.500 1.00 93.75 96 LEU A C 1
ATOM 773 O O . LEU A 1 96 ? 12.113 -4.544 -10.364 1.00 93.75 96 LEU A O 1
ATOM 777 N N . SER A 1 97 ? 12.685 -6.197 -11.778 1.00 91.81 97 SER A N 1
ATOM 778 C CA . SER A 1 97 ? 12.595 -7.282 -10.792 1.00 91.81 97 SER A CA 1
ATOM 779 C C . SER A 1 97 ? 13.619 -7.126 -9.670 1.00 91.81 97 SER A C 1
ATOM 781 O O . SER A 1 97 ? 13.283 -7.282 -8.499 1.00 91.81 97 SER A O 1
ATOM 783 N N . SER A 1 98 ? 14.864 -6.759 -9.997 1.00 92.94 98 SER A N 1
ATOM 784 C CA . SER A 1 98 ? 15.910 -6.560 -8.984 1.00 92.94 98 SER A CA 1
ATOM 785 C C . SER A 1 98 ? 15.606 -5.375 -8.067 1.00 92.94 98 SER A C 1
ATOM 787 O O . SER A 1 98 ? 15.961 -5.400 -6.889 1.00 92.94 98 SER A O 1
ATOM 789 N N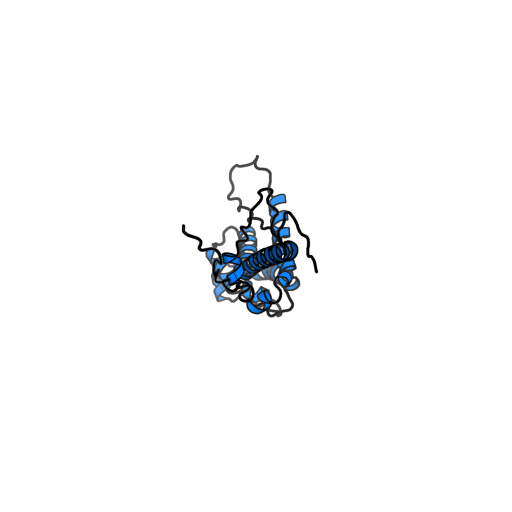 . PHE A 1 99 ? 14.901 -4.362 -8.575 1.00 94.56 99 PHE A N 1
ATOM 790 C CA . PHE A 1 99 ? 14.427 -3.238 -7.778 1.00 94.56 99 PHE A CA 1
ATOM 791 C C . PHE A 1 99 ? 13.174 -3.568 -6.949 1.00 94.56 99 PHE A C 1
ATOM 793 O O . PHE A 1 99 ? 13.088 -3.168 -5.788 1.00 94.56 99 PHE A O 1
ATOM 800 N N . LEU A 1 100 ? 12.200 -4.283 -7.520 1.00 94.12 100 LEU A N 1
ATOM 801 C CA . LEU A 1 100 ? 10.915 -4.561 -6.872 1.00 94.12 100 LEU A CA 1
ATOM 802 C C . LEU A 1 100 ? 10.972 -5.693 -5.850 1.00 94.12 100 LEU A C 1
ATOM 804 O O . LEU A 1 100 ? 10.374 -5.556 -4.785 1.00 94.12 100 LEU A O 1
ATOM 808 N N . ASN A 1 101 ? 11.689 -6.781 -6.130 1.00 91.94 101 ASN A N 1
ATOM 809 C CA . ASN A 1 101 ? 11.688 -7.969 -5.274 1.00 91.94 101 ASN A CA 1
ATOM 810 C C . ASN A 1 101 ? 12.090 -7.666 -3.818 1.00 91.94 101 ASN A C 1
ATOM 812 O O . ASN A 1 101 ? 11.385 -8.126 -2.917 1.00 91.94 101 ASN A O 1
ATOM 816 N N . PRO A 1 102 ? 13.130 -6.851 -3.541 1.00 93.19 102 PRO A N 1
ATOM 817 C CA . PRO A 1 102 ? 13.462 -6.468 -2.170 1.00 93.19 102 PRO A CA 1
ATOM 818 C C . PRO A 1 102 ? 12.343 -5.679 -1.477 1.00 93.19 102 PRO A C 1
ATOM 820 O O . PRO A 1 102 ? 12.068 -5.918 -0.305 1.00 93.19 102 PRO A O 1
ATOM 823 N N . LEU A 1 103 ? 11.667 -4.774 -2.195 1.00 93.44 103 LEU A N 1
ATOM 824 C CA . LEU A 1 103 ? 10.564 -3.966 -1.656 1.00 93.44 103 LEU A CA 1
ATOM 825 C C . LEU A 1 103 ? 9.324 -4.821 -1.370 1.00 93.44 103 LEU A C 1
ATOM 827 O O . LEU A 1 103 ? 8.667 -4.650 -0.343 1.00 93.44 103 LEU A O 1
ATOM 831 N N . ILE A 1 104 ? 9.016 -5.760 -2.267 1.00 92.44 104 ILE A N 1
ATOM 832 C CA . ILE A 1 104 ? 7.942 -6.738 -2.085 1.00 92.44 104 ILE A CA 1
ATOM 833 C C . ILE A 1 104 ? 8.240 -7.594 -0.855 1.00 92.44 104 ILE A C 1
ATOM 835 O O . ILE A 1 104 ? 7.367 -7.752 -0.006 1.00 92.44 104 ILE A O 1
ATOM 839 N N . LEU A 1 105 ? 9.468 -8.099 -0.712 1.00 90.56 105 LEU A N 1
ATOM 840 C CA . LEU A 1 105 ? 9.870 -8.916 0.432 1.00 90.56 105 LEU A CA 1
ATOM 841 C C . LEU A 1 105 ? 9.818 -8.130 1.754 1.00 90.56 105 LEU A C 1
ATOM 843 O O . LEU A 1 105 ? 9.304 -8.638 2.751 1.00 90.56 105 LEU A O 1
ATOM 847 N N . GLU A 1 106 ? 10.291 -6.878 1.751 1.00 91.12 106 GLU A N 1
ATOM 848 C CA . GLU A 1 106 ? 10.204 -5.960 2.895 1.00 91.12 106 GLU A CA 1
ATOM 849 C C . GLU A 1 106 ? 8.740 -5.756 3.319 1.00 91.12 106 GLU A C 1
ATOM 851 O O . GLU A 1 106 ? 8.416 -5.804 4.509 1.00 91.12 106 GLU A O 1
ATOM 856 N N . MET A 1 107 ? 7.831 -5.589 2.358 1.00 90.94 107 MET A N 1
ATOM 857 C CA . MET A 1 107 ? 6.406 -5.443 2.641 1.00 90.94 107 MET A CA 1
ATOM 858 C C . MET A 1 107 ? 5.780 -6.755 3.137 1.00 90.94 107 MET A C 1
ATOM 860 O O . MET A 1 107 ? 5.091 -6.751 4.159 1.00 90.94 107 MET A O 1
ATOM 864 N N . LYS A 1 108 ? 6.069 -7.888 2.479 1.00 88.06 108 LYS A N 1
ATOM 865 C CA . LYS A 1 108 ? 5.600 -9.236 2.852 1.00 88.06 108 LYS A CA 1
ATOM 866 C C . LYS A 1 108 ? 5.925 -9.563 4.308 1.00 88.06 108 LYS A C 1
ATOM 868 O O . LYS A 1 108 ? 5.056 -10.038 5.034 1.00 88.06 108 LYS A O 1
ATOM 873 N N . SER A 1 109 ? 7.139 -9.254 4.773 1.00 88.50 109 SER A N 1
ATOM 874 C CA . SER A 1 109 ? 7.561 -9.549 6.152 1.00 88.50 109 SER A CA 1
ATOM 875 C C . SER A 1 109 ? 6.784 -8.768 7.222 1.00 88.50 109 SER A C 1
ATOM 877 O O . SER A 1 109 ? 6.888 -9.074 8.408 1.00 88.50 109 SER A O 1
ATOM 879 N N . ARG A 1 110 ? 6.041 -7.731 6.819 1.00 88.00 110 ARG A N 1
ATOM 880 C CA . ARG A 1 110 ? 5.238 -6.854 7.686 1.00 88.00 110 ARG A CA 1
ATOM 881 C C . ARG A 1 110 ? 3.738 -7.093 7.530 1.00 88.00 110 ARG A C 1
ATOM 883 O O . ARG A 1 110 ? 2.948 -6.436 8.210 1.00 88.00 110 ARG A O 1
ATOM 890 N N . MET A 1 111 ? 3.347 -8.008 6.646 1.00 84.81 111 MET A N 1
ATOM 891 C CA . MET A 1 111 ? 1.958 -8.397 6.458 1.00 84.81 111 MET A CA 1
ATOM 892 C C . MET A 1 111 ? 1.516 -9.427 7.506 1.00 84.81 111 MET A C 1
ATOM 894 O O . MET A 1 111 ? 2.331 -10.206 8.008 1.00 84.81 111 MET A O 1
ATOM 898 N N . PRO A 1 112 ? 0.212 -9.466 7.837 1.00 74.62 112 PRO A N 1
ATOM 899 C CA . PRO A 1 112 ? -0.365 -10.546 8.626 1.00 74.62 112 PRO A CA 1
ATOM 900 C C . PRO A 1 112 ? -0.020 -11.915 8.036 1.00 74.62 112 PRO A C 1
ATOM 902 O O . PRO A 1 112 ? 0.059 -12.069 6.819 1.00 74.62 112 PRO A O 1
ATOM 905 N N . MET A 1 113 ? 0.072 -12.941 8.887 1.00 66.88 113 MET A N 1
ATOM 906 C CA . MET A 1 113 ? 0.110 -14.328 8.426 1.00 66.88 113 MET A CA 1
ATOM 907 C C . MET A 1 113 ? -1.123 -14.624 7.545 1.00 66.88 113 MET A C 1
ATOM 909 O O . MET A 1 113 ? -2.242 -14.727 8.038 1.00 66.88 113 MET A O 1
ATOM 913 N N . LEU A 1 114 ? -0.854 -14.696 6.236 1.00 63.94 114 LEU A N 1
ATOM 914 C CA . LEU A 1 114 ? -1.773 -14.821 5.096 1.00 63.94 114 LEU A CA 1
ATOM 915 C C . LEU A 1 114 ? -2.727 -16.031 5.161 1.00 63.94 114 LEU A C 1
ATOM 917 O O . LEU A 1 114 ? -2.383 -17.011 5.831 1.00 63.94 114 LEU A O 1
ATOM 921 N N . PRO A 1 115 ? -3.858 -15.998 4.414 1.00 62.03 115 PRO A N 1
ATOM 922 C CA . PRO A 1 115 ? -4.221 -15.013 3.377 1.00 62.03 115 PRO A CA 1
ATOM 923 C C . PRO A 1 115 ? -4.838 -13.723 3.930 1.00 62.03 115 PRO A C 1
ATOM 925 O O . PRO A 1 115 ? -5.678 -13.748 4.827 1.00 62.03 115 PRO A O 1
ATOM 928 N N . VAL A 1 116 ? -4.419 -12.589 3.366 1.00 65.81 116 VAL A N 1
ATOM 929 C CA . VAL A 1 116 ? -4.977 -11.268 3.652 1.00 65.81 116 VAL A CA 1
ATOM 930 C C . VAL A 1 116 ? -6.076 -11.004 2.634 1.00 65.81 116 VAL A C 1
ATOM 932 O O . VAL A 1 116 ? -5.819 -10.744 1.467 1.00 65.81 116 VAL A O 1
ATOM 935 N N . SER A 1 117 ? -7.316 -11.102 3.091 1.00 69.25 117 SER A N 1
ATOM 936 C CA . SER A 1 117 ? -8.524 -10.717 2.371 1.00 69.25 117 SER A CA 1
ATOM 937 C C . SER A 1 117 ? -9.265 -9.633 3.149 1.00 69.25 117 SER A C 1
ATOM 939 O O . SER A 1 117 ? -9.054 -9.460 4.352 1.00 69.25 117 SER A O 1
ATOM 941 N N . LYS A 1 118 ? -10.209 -8.935 2.508 1.00 67.50 118 LYS A N 1
ATOM 942 C CA . LYS A 1 118 ? -11.090 -7.983 3.208 1.00 67.50 118 LYS A CA 1
ATOM 943 C C . LYS A 1 118 ? -11.758 -8.619 4.438 1.00 67.50 118 LYS A C 1
ATOM 945 O O . LYS A 1 118 ? -11.853 -7.991 5.486 1.00 67.50 118 LYS A O 1
ATOM 950 N N . VAL A 1 119 ? -12.132 -9.898 4.340 1.00 68.06 119 VAL A N 1
ATOM 951 C CA . VAL A 1 119 ? -12.710 -10.678 5.445 1.00 68.06 119 VAL A CA 1
ATOM 952 C C . VAL A 1 119 ? -11.701 -10.889 6.578 1.00 68.06 119 VAL A C 1
ATOM 954 O O . VAL A 1 119 ? -12.021 -10.637 7.739 1.00 68.06 119 VAL A O 1
ATOM 957 N N . SER A 1 120 ? -10.464 -11.302 6.276 1.00 70.19 120 SER A N 1
ATOM 958 C CA . SER A 1 120 ? -9.447 -11.492 7.321 1.00 70.19 120 SER A CA 1
ATOM 959 C C . SER A 1 120 ? -9.038 -10.174 7.982 1.00 70.19 120 SER A C 1
ATOM 961 O O . SER A 1 120 ? -8.714 -10.158 9.168 1.00 70.19 120 SER A O 1
ATOM 963 N N . LEU A 1 121 ? -9.048 -9.079 7.216 1.00 70.44 121 LEU A N 1
ATOM 964 C CA . LEU A 1 121 ? -8.757 -7.737 7.706 1.00 70.44 121 LEU A CA 1
ATOM 965 C C . LEU A 1 121 ? -9.872 -7.214 8.611 1.00 70.44 121 LEU A C 1
ATOM 967 O O . LEU A 1 121 ? -9.567 -6.683 9.673 1.00 70.44 121 LEU A O 1
ATOM 971 N N . ASN A 1 122 ? -11.141 -7.457 8.271 1.00 67.44 122 ASN A N 1
ATOM 972 C CA . ASN A 1 122 ? -12.278 -7.153 9.147 1.00 67.44 122 ASN A CA 1
ATOM 973 C C . ASN A 1 122 ? -12.170 -7.865 10.505 1.00 67.44 122 ASN A C 1
ATOM 975 O O . ASN A 1 122 ? -12.466 -7.271 11.538 1.00 67.44 122 ASN A O 1
ATOM 979 N N . ASN A 1 123 ? -11.682 -9.108 10.522 1.00 68.62 123 ASN A N 1
ATOM 980 C CA . ASN A 1 123 ? -11.502 -9.884 11.756 1.00 68.62 123 ASN A CA 1
ATOM 981 C C . ASN A 1 123 ? -10.270 -9.462 12.579 1.00 68.62 123 ASN A C 1
ATOM 983 O O . ASN A 1 123 ? -10.101 -9.895 13.718 1.00 68.62 123 ASN A O 1
ATOM 987 N N . GLY A 1 124 ? -9.373 -8.655 12.012 1.00 68.81 124 GLY A N 1
ATOM 988 C CA . GLY A 1 124 ? -8.124 -8.256 12.650 1.00 68.81 124 GLY A CA 1
ATOM 989 C C . GLY A 1 124 ? -7.549 -6.982 12.038 1.00 68.81 124 GLY A C 1
ATOM 990 O O . GLY A 1 124 ? -6.461 -7.053 11.461 1.00 68.81 124 GLY A O 1
ATOM 991 N N . PRO A 1 125 ? -8.221 -5.824 12.186 1.00 67.00 125 PRO A N 1
ATOM 992 C CA . PRO A 1 125 ? -7.841 -4.574 11.518 1.00 67.00 125 PRO A CA 1
ATOM 993 C C . PRO A 1 125 ? -6.416 -4.133 11.855 1.00 67.00 125 PRO A C 1
ATOM 995 O O . PRO A 1 125 ? -5.694 -3.605 11.017 1.00 67.00 125 PRO A O 1
ATOM 998 N N . PHE A 1 126 ? -5.964 -4.413 13.077 1.00 72.50 126 PHE A N 1
ATOM 999 C CA . PHE A 1 126 ? -4.631 -4.031 13.537 1.00 72.50 126 PHE A CA 1
ATOM 1000 C C . PHE A 1 126 ? -3.504 -4.890 12.957 1.00 72.50 126 PHE A C 1
ATOM 1002 O O . PHE A 1 126 ? -2.337 -4.535 13.102 1.00 72.50 126 PHE A O 1
ATOM 1009 N N . LYS A 1 127 ? -3.811 -6.002 12.278 1.00 77.88 127 LYS A N 1
ATOM 1010 C CA . LYS A 1 127 ? -2.772 -6.885 11.738 1.00 77.88 127 LYS A CA 1
ATOM 1011 C C . LYS A 1 127 ? -2.003 -6.246 10.574 1.00 77.88 127 LYS A C 1
ATOM 1013 O O . LYS A 1 127 ? -0.860 -6.620 10.350 1.00 77.88 127 LYS A O 1
ATOM 1018 N N . ILE A 1 128 ? -2.595 -5.280 9.865 1.00 81.81 128 ILE A N 1
ATOM 1019 C CA . ILE A 1 128 ? -1.923 -4.511 8.796 1.00 81.81 128 ILE A CA 1
ATOM 1020 C C . ILE A 1 128 ? -1.179 -3.278 9.308 1.00 81.81 128 ILE A C 1
ATOM 1022 O O . ILE A 1 128 ? -0.474 -2.621 8.545 1.00 81.81 128 ILE A O 1
ATOM 1026 N N . LEU A 1 129 ? -1.308 -2.959 10.597 1.00 83.75 129 LEU A N 1
ATOM 1027 C CA . LEU A 1 129 ? -0.674 -1.789 11.191 1.00 83.75 129 LEU A CA 1
ATOM 1028 C C . LEU A 1 129 ? 0.856 -1.762 11.003 1.00 83.75 129 LEU A C 1
ATOM 1030 O O . LEU A 1 129 ? 1.371 -0.679 10.732 1.00 83.75 129 LEU A O 1
ATOM 1034 N N . PRO A 1 130 ? 1.599 -2.889 11.085 1.00 88.12 130 PRO A N 1
ATOM 1035 C CA . PRO A 1 130 ? 3.035 -2.883 10.806 1.00 88.12 130 PRO A CA 1
ATOM 1036 C C . PRO A 1 130 ? 3.366 -2.453 9.369 1.00 88.12 130 PRO A C 1
ATOM 1038 O O . PRO A 1 130 ? 4.281 -1.654 9.173 1.00 88.12 130 PRO A O 1
ATOM 1041 N N . ALA A 1 131 ? 2.597 -2.912 8.376 1.00 89.50 131 ALA A N 1
ATOM 1042 C CA . ALA A 1 131 ? 2.760 -2.508 6.979 1.00 89.50 131 ALA A CA 1
ATOM 1043 C C . ALA A 1 131 ? 2.425 -1.020 6.772 1.00 89.50 131 ALA A C 1
ATOM 1045 O O . ALA A 1 131 ? 3.202 -0.284 6.166 1.00 89.50 131 ALA A O 1
ATOM 1046 N N . LEU A 1 132 ? 1.312 -0.545 7.343 1.00 89.06 132 LEU A N 1
ATOM 1047 C CA . LEU A 1 132 ? 0.924 0.867 7.266 1.00 89.06 132 LEU A CA 1
ATOM 1048 C C . LEU A 1 132 ? 1.950 1.788 7.941 1.00 89.06 132 LEU A C 1
ATOM 1050 O O . LEU A 1 132 ? 2.304 2.826 7.383 1.00 89.06 132 LEU A O 1
ATOM 1054 N N . ARG A 1 133 ? 2.469 1.394 9.111 1.00 89.31 133 ARG A N 1
ATOM 1055 C CA . ARG A 1 133 ? 3.527 2.127 9.820 1.00 89.31 133 ARG A CA 1
ATOM 1056 C C . ARG A 1 133 ? 4.784 2.241 8.983 1.00 89.31 133 ARG A C 1
ATOM 1058 O O . ARG A 1 133 ? 5.375 3.309 8.916 1.00 89.31 133 ARG A O 1
ATOM 1065 N N . HIS A 1 134 ? 5.158 1.155 8.324 1.00 91.94 134 HIS A N 1
ATOM 1066 C CA . HIS A 1 134 ? 6.330 1.136 7.475 1.00 91.94 134 HIS A CA 1
ATOM 1067 C C . HIS A 1 134 ? 6.212 2.080 6.271 1.00 91.94 134 HIS A C 1
ATOM 1069 O O . HIS A 1 134 ? 7.153 2.808 5.957 1.00 91.94 134 HIS A O 1
ATOM 1075 N N . ILE A 1 135 ? 5.046 2.115 5.619 1.00 92.31 135 ILE A N 1
ATOM 1076 C CA . ILE A 1 135 ? 4.781 3.065 4.528 1.00 92.31 135 ILE A CA 1
ATOM 1077 C C . ILE A 1 135 ? 4.880 4.500 5.038 1.00 92.31 135 ILE A C 1
ATOM 1079 O O . ILE A 1 135 ? 5.526 5.333 4.399 1.00 92.31 135 ILE A O 1
ATOM 1083 N N . LEU A 1 136 ? 4.270 4.780 6.192 1.00 90.62 136 LEU A N 1
ATOM 1084 C CA . LEU A 1 136 ? 4.294 6.108 6.789 1.00 90.62 136 LEU A CA 1
ATOM 1085 C C . LEU A 1 136 ? 5.724 6.558 7.106 1.00 90.62 136 LEU A C 1
ATOM 1087 O O . LEU A 1 136 ? 6.117 7.640 6.687 1.00 90.62 136 LEU A O 1
ATOM 1091 N N . GLU A 1 137 ? 6.525 5.703 7.737 1.00 90.81 137 GLU A N 1
ATOM 1092 C CA . GLU A 1 137 ? 7.932 5.972 8.048 1.00 90.81 137 GLU A CA 1
ATOM 1093 C C . GLU A 1 137 ? 8.748 6.281 6.780 1.00 90.81 137 GLU A C 1
ATOM 1095 O O . GLU A 1 137 ? 9.536 7.228 6.736 1.00 90.81 137 GLU A O 1
ATOM 1100 N N . LYS A 1 138 ? 8.548 5.520 5.693 1.00 90.88 138 LYS A N 1
ATOM 1101 C CA . LYS A 1 138 ? 9.206 5.812 4.407 1.00 90.88 138 LYS A CA 1
ATOM 1102 C C . LYS A 1 138 ? 8.765 7.173 3.872 1.00 90.88 138 LYS A C 1
ATOM 1104 O O . LYS A 1 138 ? 9.603 7.919 3.372 1.00 90.88 138 LYS A O 1
ATOM 1109 N N . TYR A 1 139 ? 7.482 7.512 3.969 1.00 90.00 139 TYR A N 1
ATOM 1110 C CA . TYR A 1 139 ? 6.972 8.813 3.538 1.00 90.00 139 TYR A CA 1
ATOM 1111 C C . TYR A 1 139 ? 7.528 9.963 4.379 1.00 90.00 139 TYR A C 1
ATOM 1113 O O . TYR A 1 139 ? 7.955 10.963 3.811 1.00 90.00 139 TYR A O 1
ATOM 1121 N N . GLU A 1 140 ? 7.599 9.826 5.698 1.00 89.25 140 GLU A N 1
ATOM 1122 C CA . GLU A 1 140 ? 8.192 10.827 6.592 1.00 89.25 140 GLU A CA 1
ATOM 1123 C C . GLU A 1 140 ? 9.657 11.091 6.233 1.00 89.25 140 GLU A C 1
ATOM 1125 O O . GLU A 1 140 ? 10.045 12.240 6.020 1.00 89.25 140 GLU A O 1
ATOM 1130 N N . ASN A 1 141 ? 10.444 10.033 6.030 1.00 88.50 141 ASN A N 1
ATOM 1131 C CA . ASN A 1 141 ? 11.833 10.145 5.583 1.00 88.50 141 ASN A CA 1
ATOM 1132 C C . ASN A 1 141 ? 11.960 10.843 4.216 1.00 88.50 141 ASN A C 1
ATOM 1134 O O . ASN A 1 141 ? 12.888 11.620 3.991 1.00 88.50 141 ASN A O 1
ATOM 1138 N N . LEU A 1 142 ? 11.017 10.607 3.296 1.00 86.69 142 LEU A N 1
ATOM 1139 C CA . LEU A 1 142 ? 10.971 11.294 2.000 1.00 86.69 142 LEU A CA 1
ATOM 1140 C C . LEU A 1 142 ? 10.685 12.791 2.133 1.00 86.69 142 LEU A C 1
ATOM 1142 O O . LEU A 1 142 ? 11.229 13.571 1.353 1.00 86.69 142 LEU A O 1
ATOM 1146 N N . HIS A 1 143 ? 9.838 13.185 3.085 1.00 83.25 143 HIS A N 1
ATOM 1147 C CA . HIS A 1 143 ? 9.571 14.592 3.388 1.00 83.25 143 HIS A CA 1
ATOM 1148 C C . HIS A 1 143 ? 10.787 15.266 4.025 1.00 83.25 143 HIS A C 1
ATOM 1150 O O . HIS A 1 143 ? 11.133 16.370 3.619 1.00 83.25 143 HIS A O 1
ATOM 1156 N N . MET A 1 144 ? 11.482 14.595 4.951 1.00 83.81 144 MET A N 1
ATOM 1157 C CA . MET A 1 144 ? 12.698 15.140 5.575 1.00 83.81 144 MET A CA 1
ATOM 1158 C C . MET A 1 144 ? 13.865 15.293 4.590 1.00 83.81 144 MET A C 1
ATOM 1160 O O . MET A 1 144 ? 14.678 16.198 4.734 1.00 83.81 144 MET A O 1
ATOM 1164 N N . ALA A 1 145 ? 13.947 14.427 3.578 1.00 80.38 145 ALA A N 1
ATOM 1165 C CA . ALA A 1 145 ? 14.999 14.472 2.564 1.00 80.38 145 ALA A CA 1
ATOM 1166 C C . ALA A 1 145 ? 14.785 15.547 1.474 1.00 80.38 145 ALA A C 1
ATOM 1168 O O . ALA A 1 145 ? 15.614 15.662 0.568 1.00 80.38 145 ALA A O 1
ATOM 1169 N N . GLN A 1 146 ? 13.680 16.304 1.499 1.00 67.62 146 GLN A N 1
ATOM 1170 C CA . GLN A 1 146 ? 13.431 17.382 0.535 1.00 67.62 146 GLN A CA 1
ATOM 1171 C C . GLN A 1 146 ? 14.166 18.670 0.959 1.00 67.62 146 GLN A C 1
ATOM 1173 O O . GLN A 1 146 ? 14.057 19.076 2.116 1.00 67.62 146 GLN A O 1
ATOM 1178 N N . PRO A 1 147 ? 14.887 19.349 0.044 1.00 58.47 147 PRO A N 1
ATOM 1179 C CA . PRO A 1 147 ? 15.501 20.643 0.338 1.00 58.47 147 PRO A CA 1
ATOM 1180 C C . PRO A 1 147 ? 14.433 21.707 0.635 1.00 58.47 147 PRO A C 1
ATOM 1182 O O . PRO A 1 147 ? 13.308 21.634 0.130 1.00 58.47 147 PRO A O 1
ATOM 1185 N N . SER A 1 148 ? 14.789 22.690 1.468 1.00 55.25 148 SER A N 1
ATOM 1186 C CA . SER A 1 148 ? 13.874 23.741 1.923 1.00 55.25 148 SER A CA 1
ATOM 1187 C C . SER A 1 148 ? 13.293 24.557 0.747 1.00 55.25 148 SER A C 1
ATOM 1189 O O . SER A 1 148 ? 13.881 24.597 -0.336 1.00 55.25 148 SER A O 1
ATOM 1191 N N . PRO A 1 149 ? 12.139 25.236 0.920 1.00 54.12 149 PRO A N 1
ATOM 1192 C CA . PRO A 1 149 ? 11.425 25.924 -0.164 1.00 54.12 149 PRO A CA 1
ATOM 1193 C C . PRO A 1 149 ? 12.160 27.101 -0.828 1.00 54.12 149 PRO A C 1
ATOM 1195 O O . PRO A 1 149 ? 11.552 27.758 -1.671 1.00 54.12 149 PRO A O 1
ATOM 1198 N N . ILE A 1 150 ? 13.396 27.401 -0.422 1.00 53.09 150 ILE A N 1
ATOM 1199 C CA . ILE A 1 150 ? 14.141 28.599 -0.828 1.00 53.09 150 ILE A CA 1
ATOM 1200 C C . ILE A 1 150 ? 14.769 28.430 -2.226 1.00 53.09 150 ILE A C 1
ATOM 1202 O O . ILE A 1 150 ? 14.897 29.413 -2.944 1.00 53.09 150 ILE A O 1
ATOM 1206 N N . ASP A 1 151 ? 14.998 27.195 -2.686 1.00 49.09 151 ASP A N 1
ATOM 1207 C CA . ASP A 1 151 ? 15.563 26.907 -4.016 1.00 49.09 151 ASP A CA 1
ATOM 1208 C C . ASP A 1 151 ? 14.493 26.345 -4.969 1.00 49.09 151 ASP A C 1
ATOM 1210 O O . ASP A 1 151 ? 14.521 25.181 -5.399 1.00 49.09 151 ASP A O 1
ATOM 1214 N N . LYS A 1 152 ? 13.470 27.159 -5.244 1.00 52.53 152 LYS A N 1
ATOM 1215 C CA . LYS A 1 152 ? 12.391 26.841 -6.191 1.00 52.53 152 LYS A CA 1
ATOM 1216 C C . LYS A 1 152 ? 12.665 27.467 -7.549 1.00 52.53 152 LYS A C 1
ATOM 1218 O O . LYS A 1 152 ? 11.927 28.340 -7.977 1.00 52.53 152 LYS A O 1
ATOM 1223 N N . ASP A 1 153 ? 13.669 26.957 -8.246 1.00 49.75 153 ASP A N 1
ATOM 1224 C CA . ASP A 1 153 ? 13.708 27.120 -9.692 1.00 49.75 153 ASP A CA 1
ATOM 1225 C C . ASP A 1 153 ? 14.119 25.813 -10.378 1.00 49.75 153 ASP A C 1
ATOM 1227 O O . ASP A 1 153 ? 15.166 25.228 -10.115 1.00 49.75 153 ASP A O 1
ATOM 1231 N N . ASN A 1 154 ? 13.234 25.364 -11.270 1.00 48.47 154 ASN A N 1
ATOM 1232 C CA . ASN A 1 154 ? 13.525 24.517 -12.427 1.00 48.47 154 ASN A CA 1
ATOM 1233 C C . ASN A 1 154 ? 13.987 23.066 -12.197 1.00 48.47 154 ASN A C 1
ATOM 1235 O O . ASN A 1 154 ? 15.054 22.662 -12.643 1.00 48.47 154 ASN A O 1
ATOM 1239 N N . ALA A 1 155 ? 13.112 22.224 -11.637 1.00 47.47 155 ALA A N 1
ATOM 1240 C CA . ALA A 1 155 ? 12.980 20.829 -12.078 1.00 47.47 155 ALA A CA 1
ATOM 1241 C C . ALA A 1 155 ? 11.630 20.259 -11.626 1.00 47.47 155 ALA A C 1
ATOM 1243 O O . ALA A 1 155 ? 11.131 20.610 -10.558 1.00 47.47 155 ALA A O 1
ATOM 1244 N N . SER A 1 156 ? 11.058 19.358 -12.423 1.00 55.66 156 SER A N 1
ATOM 1245 C CA . SER A 1 156 ? 9.855 18.554 -12.169 1.00 55.66 156 SER A CA 1
ATOM 1246 C C . SER A 1 156 ? 9.988 17.678 -10.911 1.00 55.66 156 SER A C 1
ATOM 1248 O O . SER A 1 156 ? 10.074 16.452 -10.974 1.00 55.66 156 SER A O 1
ATOM 1250 N N . LYS A 1 157 ? 10.035 18.298 -9.729 1.00 66.69 157 LYS A N 1
ATOM 1251 C CA . LYS A 1 157 ? 10.156 17.590 -8.456 1.00 66.69 157 LYS A CA 1
ATOM 1252 C C . LYS A 1 157 ? 8.852 16.845 -8.189 1.00 66.69 157 LYS A C 1
ATOM 1254 O O . LYS A 1 157 ? 7.785 17.444 -8.072 1.00 66.69 157 LYS A O 1
ATOM 1259 N N . LEU A 1 158 ? 8.954 15.519 -8.110 1.00 74.50 158 LEU A N 1
ATOM 1260 C CA . LEU A 1 158 ? 7.863 14.651 -7.688 1.00 74.50 158 LEU A CA 1
ATOM 1261 C C . LEU A 1 158 ? 7.362 15.131 -6.318 1.00 74.50 158 LEU A C 1
ATOM 1263 O O . LEU A 1 158 ? 8.135 15.196 -5.359 1.00 74.50 158 LEU A O 1
ATOM 1267 N N . VAL A 1 159 ? 6.082 15.498 -6.249 1.00 80.56 159 VAL A N 1
ATOM 1268 C CA . VAL A 1 159 ? 5.451 15.963 -5.009 1.00 80.56 159 VAL A CA 1
ATOM 1269 C C . VAL A 1 159 ? 5.466 14.814 -4.004 1.00 80.56 159 VAL A C 1
ATOM 1271 O O . VAL A 1 159 ? 5.029 13.717 -4.361 1.00 80.56 159 VAL A O 1
ATOM 1274 N N . PRO A 1 160 ? 5.957 15.027 -2.771 1.00 80.19 160 PRO A N 1
ATOM 1275 C CA . PRO A 1 160 ? 6.011 13.965 -1.785 1.00 80.19 160 PRO A CA 1
ATOM 1276 C C . PRO A 1 160 ? 4.597 13.476 -1.432 1.00 80.19 160 PRO A C 1
ATOM 1278 O O . PRO A 1 160 ? 3.627 14.239 -1.491 1.00 80.19 160 PRO A O 1
ATOM 1281 N N . PRO A 1 161 ? 4.457 12.193 -1.075 1.00 85.62 161 PRO A N 1
ATOM 1282 C CA . PRO A 1 161 ? 3.161 11.580 -0.856 1.00 85.62 161 PRO A CA 1
ATOM 1283 C C . PRO A 1 161 ? 2.512 12.161 0.400 1.00 85.62 161 PRO A C 1
ATOM 1285 O O . PRO A 1 161 ? 3.186 12.544 1.359 1.00 85.62 161 PRO A O 1
ATOM 1288 N N . ARG A 1 162 ? 1.180 12.234 0.408 1.00 84.62 162 ARG A N 1
ATOM 1289 C CA . ARG A 1 162 ? 0.437 12.747 1.560 1.00 84.62 162 ARG A CA 1
ATOM 1290 C C . ARG A 1 162 ? 0.623 11.811 2.757 1.00 84.62 162 ARG A C 1
ATOM 1292 O O . ARG A 1 162 ? 0.353 10.617 2.653 1.00 84.62 162 ARG A O 1
ATOM 1299 N N . LEU A 1 163 ? 1.044 12.372 3.890 1.00 83.94 163 LEU A N 1
ATOM 1300 C CA . LEU A 1 163 ? 1.102 11.645 5.156 1.00 83.94 163 LEU A CA 1
ATOM 1301 C C . LEU A 1 163 ? -0.314 11.331 5.653 1.00 83.94 163 LEU A C 1
ATOM 1303 O O . LEU A 1 163 ? -1.249 12.113 5.453 1.00 83.94 163 LEU A O 1
ATOM 1307 N N . PHE A 1 164 ? -0.461 10.191 6.315 1.00 79.88 164 PHE A N 1
ATOM 1308 C CA . PHE A 1 164 ? -1.706 9.751 6.932 1.00 79.88 164 PHE A CA 1
ATOM 1309 C C . PHE A 1 164 ? -1.428 9.339 8.377 1.00 79.88 164 PHE A C 1
ATOM 1311 O O . PHE A 1 164 ? -0.369 8.809 8.684 1.00 79.88 164 PHE A O 1
ATOM 1318 N N . SER A 1 165 ? -2.365 9.612 9.282 1.00 74.19 165 SER A N 1
ATOM 1319 C CA . SER A 1 165 ? -2.209 9.214 10.685 1.00 74.19 165 SER A CA 1
ATOM 1320 C C . SER A 1 165 ? -2.489 7.722 10.829 1.00 74.19 165 SER A C 1
ATOM 1322 O O . SER A 1 165 ? -3.379 7.246 10.157 1.00 74.19 165 SER A O 1
ATOM 1324 N N . LEU A 1 166 ? -1.815 6.962 11.690 1.00 70.62 166 LEU A N 1
ATOM 1325 C CA . LEU A 1 166 ? -2.191 5.551 11.935 1.00 70.62 166 LEU A CA 1
ATOM 1326 C C . LEU A 1 166 ? -3.311 5.388 12.964 1.00 70.62 166 LEU A C 1
ATOM 1328 O O . LEU A 1 166 ? -3.871 4.306 13.118 1.00 70.62 166 LEU A O 1
ATOM 1332 N N . PHE A 1 167 ? -3.604 6.465 13.681 1.00 66.88 167 PHE A N 1
ATOM 1333 C CA . PHE A 1 167 ? -4.610 6.549 14.725 1.00 66.88 167 PHE A CA 1
ATOM 1334 C C . PHE A 1 167 ? -5.465 7.790 14.476 1.00 66.88 167 PHE A C 1
ATOM 1336 O O . PHE A 1 167 ? -5.002 8.715 13.801 1.00 66.88 167 PHE A O 1
ATOM 1343 N N . PRO A 1 168 ? -6.703 7.863 14.984 1.00 56.69 168 PRO A N 1
ATOM 1344 C CA . PRO A 1 168 ? -7.454 9.109 14.940 1.00 56.69 168 PRO A CA 1
ATOM 1345 C C . PRO A 1 168 ? -6.573 10.235 15.483 1.00 56.69 168 PRO A C 1
ATOM 1347 O O . PRO A 1 168 ? -6.099 10.171 16.613 1.00 56.69 168 PRO A O 1
ATOM 1350 N N . ASN A 1 169 ? -6.291 11.222 14.632 1.00 48.53 169 ASN A N 1
ATOM 1351 C CA . ASN A 1 169 ? -5.471 12.357 15.018 1.00 48.53 169 ASN A CA 1
ATOM 1352 C C . ASN A 1 169 ? -6.361 13.227 15.914 1.00 48.53 169 ASN A C 1
ATOM 1354 O O . ASN A 1 169 ? -7.395 13.694 15.416 1.00 48.53 169 ASN A O 1
ATOM 1358 N N . PRO A 1 170 ? -6.053 13.406 17.211 1.00 40.81 170 PRO A N 1
ATOM 1359 C CA . PRO A 1 170 ? -6.831 14.304 18.045 1.00 40.81 170 PRO A CA 1
ATOM 1360 C C . PRO A 1 170 ? -6.639 15.716 17.489 1.00 40.81 170 PRO A C 1
ATOM 1362 O O . PRO A 1 170 ? -5.610 16.355 17.678 1.00 40.81 170 PRO A O 1
ATOM 1365 N N . GLY A 1 171 ? -7.613 16.188 16.717 1.00 43.66 171 GLY A N 1
ATOM 1366 C CA . GLY A 1 171 ? -7.659 17.586 16.326 1.00 43.66 171 GLY A CA 1
ATOM 1367 C C . GLY A 1 171 ? -7.997 18.420 17.556 1.00 43.66 171 GLY A C 1
ATOM 1368 O O . GLY A 1 171 ? -8.882 18.049 18.320 1.00 43.66 171 GLY A O 1
ATOM 1369 N N . LEU A 1 172 ? -7.350 19.575 17.718 1.00 39.94 172 LEU A N 1
ATOM 1370 C CA . LEU A 1 172 ? -7.710 20.559 18.752 1.00 39.94 172 LEU A CA 1
ATOM 1371 C C . LEU A 1 172 ? -9.127 21.141 18.563 1.00 39.94 172 LEU A C 1
ATOM 1373 O O . LEU A 1 172 ? -9.637 21.841 19.432 1.00 39.94 172 LEU A O 1
ATOM 1377 N N . GLY A 1 173 ? -9.777 20.858 17.431 1.00 38.81 173 GLY A N 1
ATOM 1378 C CA . GLY A 1 173 ? -11.198 21.112 17.255 1.00 38.81 173 GLY A CA 1
ATOM 1379 C C . GLY A 1 173 ? -12.012 20.034 17.959 1.00 38.81 173 GLY A C 1
ATOM 1380 O O . GLY A 1 173 ? -12.042 18.893 17.495 1.00 38.81 173 GLY A O 1
ATOM 1381 N N . TRP A 1 174 ? -12.706 20.407 19.036 1.00 40.50 174 TRP A N 1
ATOM 1382 C CA . TRP A 1 174 ? -13.774 19.600 19.621 1.00 40.50 174 TRP A CA 1
ATOM 1383 C C . TRP A 1 174 ? -14.752 19.196 18.516 1.00 40.50 174 TRP A C 1
ATOM 1385 O O . TRP A 1 174 ? -15.537 20.007 18.02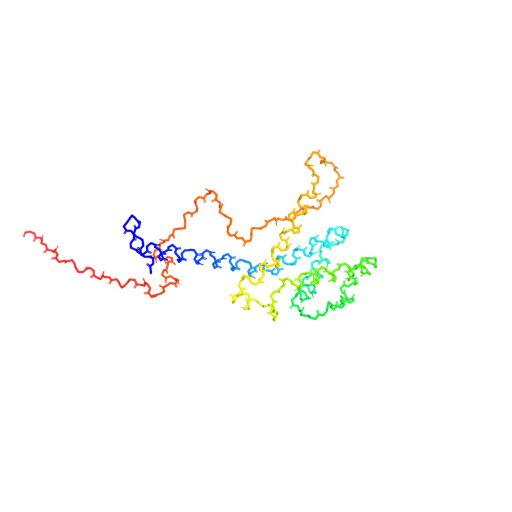5 1.00 40.50 174 TRP A O 1
ATOM 1395 N N . ARG A 1 175 ? -14.698 17.934 18.086 1.00 41.47 175 ARG A N 1
ATOM 1396 C CA . ARG A 1 175 ? -15.765 17.358 17.274 1.00 41.47 175 ARG A CA 1
ATOM 1397 C C . ARG A 1 175 ? -16.787 16.798 18.240 1.00 41.47 175 ARG A C 1
ATOM 1399 O O . ARG A 1 175 ? -16.589 15.729 18.808 1.00 41.47 175 ARG A O 1
ATOM 1406 N N . PHE A 1 176 ? -17.871 17.539 18.431 1.00 43.69 176 PHE A N 1
ATOM 1407 C CA . PHE A 1 176 ? -19.047 17.021 19.110 1.00 43.69 176 PHE A CA 1
ATOM 1408 C C . PHE A 1 176 ? -19.637 15.916 18.238 1.00 43.69 176 PHE A C 1
ATOM 1410 O O . PHE A 1 176 ? -20.275 16.176 17.219 1.00 43.69 176 PHE A O 1
ATOM 1417 N N . ILE A 1 177 ? -19.389 14.664 18.612 1.00 45.66 177 ILE A N 1
ATOM 1418 C CA . ILE A 1 177 ? -20.175 13.555 18.085 1.00 45.66 177 ILE A CA 1
ATOM 1419 C C . ILE A 1 177 ? -21.520 13.668 18.788 1.00 45.66 177 ILE A C 1
ATOM 1421 O O . ILE A 1 177 ? -21.618 13.425 19.989 1.00 45.66 177 ILE A O 1
ATOM 1425 N N . LYS A 1 178 ? -22.547 14.106 18.057 1.00 42.50 178 LYS A N 1
ATOM 1426 C CA . LYS A 1 178 ? -23.910 14.139 18.579 1.00 42.50 178 LYS A CA 1
ATOM 1427 C C . LYS A 1 178 ? -24.352 12.696 18.813 1.00 42.50 178 LYS A C 1
ATOM 1429 O O . LYS A 1 178 ? -24.717 11.986 17.882 1.00 42.50 178 LYS A O 1
ATOM 1434 N N . VAL A 1 179 ? -24.280 12.261 20.062 1.00 47.44 179 VAL A N 1
ATOM 1435 C CA . VAL A 1 179 ? -24.847 10.992 20.505 1.00 47.44 179 VAL A CA 1
ATOM 1436 C C . VAL A 1 179 ? -26.333 11.243 20.745 1.00 47.44 179 VAL A C 1
ATOM 1438 O O . VAL A 1 179 ? -26.735 11.565 21.858 1.00 47.44 179 VAL A O 1
ATOM 1441 N N . ASP A 1 180 ? -27.150 11.192 19.690 1.00 50.41 180 ASP A N 1
ATOM 1442 C CA . ASP A 1 180 ? -28.601 11.137 19.870 1.00 50.41 180 ASP A CA 1
ATOM 1443 C C . ASP A 1 180 ? -29.098 9.686 19.877 1.00 50.41 180 ASP A C 1
ATOM 1445 O O . ASP A 1 180 ? -28.525 8.783 19.260 1.00 50.41 180 ASP A O 1
ATOM 1449 N N . ALA A 1 181 ? -30.166 9.454 20.640 1.00 48.19 181 ALA A N 1
ATOM 1450 C CA . ALA A 1 181 ? -30.762 8.132 20.802 1.00 48.19 181 ALA A CA 1
ATOM 1451 C C . ALA A 1 181 ? -31.253 7.535 19.466 1.00 48.19 181 ALA A C 1
ATOM 1453 O O . ALA A 1 181 ? -31.356 6.315 19.341 1.00 48.19 181 ALA A O 1
ATOM 1454 N N . GLN A 1 182 ? -31.511 8.376 18.454 1.00 48.25 182 GLN A N 1
ATOM 1455 C CA . GLN A 1 182 ? -31.903 7.950 17.107 1.00 48.25 182 GLN A CA 1
ATOM 1456 C C . GLN A 1 182 ? -30.735 7.322 16.332 1.00 48.25 182 GLN A C 1
ATOM 1458 O O . GLN A 1 182 ? -30.921 6.312 15.661 1.00 48.25 182 GLN A O 1
ATOM 1463 N N . ASN A 1 183 ? -29.516 7.847 16.468 1.00 45.81 183 ASN A N 1
ATOM 1464 C CA . ASN A 1 183 ? -28.326 7.257 15.848 1.00 45.81 183 ASN A CA 1
ATOM 1465 C C . ASN A 1 183 ? -27.850 5.989 16.576 1.00 45.81 183 ASN A C 1
ATOM 1467 O O . ASN A 1 183 ? -27.313 5.076 15.950 1.00 45.81 183 ASN A O 1
ATOM 1471 N N . LEU A 1 184 ? -28.072 5.897 17.891 1.00 45.94 184 LEU A N 1
ATOM 1472 C CA . LEU A 1 184 ? -27.709 4.714 18.680 1.00 45.94 184 LEU A CA 1
ATOM 1473 C C . LEU A 1 184 ? -28.673 3.532 18.502 1.00 45.94 184 LEU A C 1
ATOM 1475 O O . LEU A 1 184 ? -28.244 2.382 18.609 1.00 45.94 184 LEU A O 1
ATOM 1479 N N . THR A 1 185 ? -29.948 3.780 18.189 1.00 49.91 185 THR A N 1
ATOM 1480 C CA . THR A 1 185 ? -30.955 2.716 17.996 1.00 49.91 185 THR A CA 1
ATOM 1481 C C . THR A 1 185 ? -30.708 1.867 16.749 1.00 49.91 185 THR A C 1
ATOM 1483 O O . THR A 1 185 ? -31.138 0.716 16.710 1.00 49.91 185 THR A O 1
ATOM 1486 N N . GLY A 1 186 ? -29.970 2.381 15.759 1.00 46.34 186 GLY A N 1
ATOM 1487 C CA . GLY A 1 186 ? -29.518 1.592 14.608 1.00 46.34 186 GLY A CA 1
ATOM 1488 C C . GLY A 1 186 ? -28.399 0.592 14.933 1.00 46.34 186 GLY A C 1
ATOM 1489 O O . GLY A 1 186 ? -28.233 -0.387 14.213 1.00 46.34 186 GLY A O 1
ATOM 1490 N N . ILE A 1 187 ? -27.645 0.820 16.015 1.00 43.81 187 ILE A N 1
ATOM 1491 C CA . ILE A 1 187 ? -26.484 0.003 16.419 1.00 43.81 187 ILE A CA 1
ATOM 1492 C C . ILE A 1 187 ? -26.856 -0.955 17.560 1.00 43.81 187 ILE A C 1
ATOM 1494 O O . ILE A 1 187 ? -26.341 -2.070 17.626 1.00 43.81 187 ILE A O 1
ATOM 1498 N N . PHE A 1 188 ? -27.776 -0.540 18.434 1.00 49.22 188 PHE A N 1
ATOM 1499 C CA . PHE A 1 188 ? -28.285 -1.332 19.551 1.00 49.22 188 PHE A CA 1
ATOM 1500 C C . PHE A 1 188 ? -29.812 -1.465 19.439 1.00 49.22 188 PHE A C 1
ATOM 1502 O O . PHE A 1 188 ? -30.544 -0.707 20.080 1.00 49.22 188 PHE A O 1
ATOM 1509 N N . PRO A 1 189 ? -30.325 -2.414 18.634 1.00 49.69 189 PRO A N 1
ATOM 1510 C CA . PRO A 1 189 ? -31.769 -2.627 18.494 1.00 49.69 189 PRO A CA 1
ATOM 1511 C C . PRO A 1 189 ? -32.446 -3.026 19.817 1.00 49.69 189 PRO A C 1
ATOM 1513 O O . PRO A 1 189 ? -33.636 -2.775 19.995 1.00 49.69 189 PRO A O 1
ATOM 1516 N N . GLU A 1 190 ? -31.678 -3.582 20.757 1.00 46.25 190 GLU A N 1
ATOM 1517 C CA . GLU A 1 190 ? -32.101 -3.949 22.116 1.00 46.25 190 GLU A CA 1
ATOM 1518 C C . GLU A 1 190 ? -32.324 -2.733 23.035 1.00 46.25 190 GLU A C 1
ATOM 1520 O O . GLU A 1 190 ? -32.979 -2.852 24.063 1.00 46.25 190 GLU A O 1
ATOM 1525 N N . ALA A 1 191 ? -31.820 -1.548 22.666 1.00 49.62 191 ALA A N 1
ATOM 1526 C CA . ALA A 1 191 ? -31.980 -0.309 23.432 1.00 49.62 191 ALA A CA 1
ATOM 1527 C C . ALA A 1 191 ? -33.227 0.500 23.026 1.00 49.62 191 ALA A C 1
ATOM 1529 O O . ALA A 1 191 ? -33.352 1.672 23.391 1.00 49.62 191 ALA A O 1
ATOM 1530 N N . LYS A 1 192 ? -34.155 -0.095 22.260 1.00 48.06 192 LYS A N 1
ATOM 1531 C CA . LYS A 1 192 ? -35.469 0.509 22.013 1.00 48.06 192 LYS A CA 1
ATOM 1532 C C . LYS A 1 192 ? -36.167 0.708 23.356 1.00 48.06 192 LYS A C 1
ATOM 1534 O O . LYS A 1 192 ? -36.621 -0.250 23.968 1.00 48.06 192 LYS A O 1
ATOM 1539 N N . GLN A 1 193 ? -36.279 1.960 23.793 1.00 51.97 193 GLN A N 1
ATOM 1540 C CA . GLN A 1 193 ? -37.256 2.300 24.817 1.00 51.97 193 GLN A CA 1
ATOM 1541 C C . GLN A 1 193 ? -38.635 1.927 24.270 1.00 51.97 193 GLN A C 1
ATOM 1543 O O . GLN A 1 193 ? -39.061 2.452 23.237 1.00 51.97 193 GLN A O 1
ATOM 1548 N N . GLU A 1 194 ? -39.317 1.001 24.943 1.00 47.72 194 GLU A N 1
ATOM 1549 C CA . GLU A 1 194 ? -40.757 0.858 24.784 1.00 47.72 194 GLU A CA 1
ATOM 1550 C C . GLU A 1 194 ? -41.370 2.233 25.037 1.00 47.72 194 GLU A C 1
ATOM 1552 O O . GLU A 1 194 ? -41.079 2.882 26.046 1.00 47.72 194 GLU A O 1
ATOM 1557 N N . LYS A 1 195 ? -42.165 2.718 24.077 1.00 47.53 195 LYS A N 1
ATOM 1558 C CA . LYS A 1 195 ? -42.948 3.934 24.271 1.00 47.53 195 LYS A CA 1
ATOM 1559 C C . LYS A 1 195 ? -43.794 3.718 25.522 1.00 47.53 195 LYS A C 1
ATOM 1561 O O . LYS A 1 195 ? -44.762 2.965 25.468 1.00 47.53 195 LYS A O 1
ATOM 15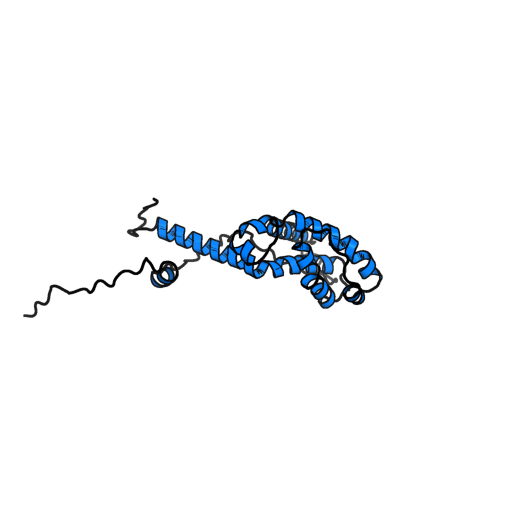66 N N . GLN A 1 196 ? -43.452 4.393 26.616 1.00 43.22 196 GLN A N 1
ATOM 1567 C CA . GLN A 1 196 ? -44.415 4.607 27.682 1.00 43.22 196 GLN A CA 1
ATOM 1568 C C . GLN A 1 196 ? -45.561 5.400 27.063 1.00 43.22 196 GLN A C 1
ATOM 1570 O O . GLN A 1 196 ? -45.411 6.559 26.670 1.00 43.22 196 GLN A O 1
ATOM 1575 N N . ILE A 1 197 ? -46.686 4.718 26.884 1.00 42.59 197 ILE A N 1
ATOM 1576 C CA . ILE A 1 197 ? -47.966 5.353 26.631 1.00 42.59 197 ILE A CA 1
ATOM 1577 C C . ILE A 1 197 ? -48.267 6.097 27.931 1.00 42.59 197 ILE A C 1
ATOM 1579 O O . ILE A 1 197 ? -48.623 5.484 28.932 1.00 42.59 197 ILE A O 1
ATOM 1583 N N . ASN A 1 198 ? -48.009 7.403 27.942 1.00 40.78 198 ASN A N 1
ATOM 1584 C CA . ASN A 1 198 ? -48.434 8.273 29.028 1.00 40.78 198 ASN A CA 1
ATOM 1585 C C . ASN A 1 198 ? -49.967 8.316 29.013 1.00 40.78 198 ASN A C 1
ATOM 1587 O O . ASN A 1 198 ? -50.550 9.108 28.274 1.00 40.78 198 ASN A O 1
ATOM 1591 N N . GLU A 1 199 ? -50.621 7.486 29.820 1.00 40.72 199 GLU A N 1
ATOM 1592 C CA . GLU A 1 199 ? -51.934 7.851 30.343 1.00 40.72 199 GLU A CA 1
ATOM 1593 C C . GLU A 1 199 ? -51.716 8.938 31.402 1.00 40.72 199 GLU A C 1
ATOM 1595 O O . GLU A 1 199 ? -51.049 8.730 32.415 1.00 40.72 199 GLU A O 1
ATOM 1600 N N . SER A 1 200 ? -52.211 10.141 31.109 1.00 41.78 200 SER A N 1
ATOM 1601 C CA . SER A 1 200 ? -52.231 11.275 32.034 1.00 41.78 200 SER A CA 1
ATOM 1602 C C . SER A 1 200 ? -53.321 11.042 33.087 1.00 41.78 200 SER A C 1
ATOM 1604 O O . SER A 1 200 ? -54.479 10.909 32.694 1.00 41.78 200 SER A O 1
ATOM 1606 N N . PRO A 1 201 ? -53.026 11.019 34.403 1.00 43.94 201 PRO A N 1
ATOM 1607 C CA . PRO A 1 201 ? -54.053 10.800 35.419 1.00 43.94 201 PRO A CA 1
ATOM 1608 C C . PRO A 1 201 ? -54.736 12.088 35.910 1.00 43.94 201 PRO A C 1
ATOM 1610 O O . PRO A 1 201 ? -55.451 12.040 36.905 1.00 43.94 201 PRO A O 1
ATOM 1613 N N . PHE A 1 202 ? -54.557 13.238 35.253 1.00 36.34 202 PHE A N 1
ATOM 1614 C CA . PHE A 1 202 ? -55.198 14.486 35.685 1.00 36.34 202 PHE A CA 1
ATOM 1615 C C . PHE A 1 202 ? -55.925 15.190 34.540 1.00 36.34 202 PHE A C 1
ATOM 1617 O O . PHE A 1 202 ? -55.407 16.128 33.940 1.00 36.34 202 PHE A O 1
ATOM 1624 N N . ASP A 1 203 ? -57.156 14.744 34.291 1.00 44.41 203 ASP A N 1
ATOM 1625 C CA . ASP A 1 203 ? -58.227 15.575 33.740 1.00 44.41 203 ASP A CA 1
ATOM 1626 C C . ASP A 1 203 ? -59.100 16.047 34.908 1.00 44.41 203 ASP A C 1
ATOM 1628 O O . ASP A 1 203 ? -59.920 15.288 35.426 1.00 44.41 203 ASP A O 1
ATOM 1632 N N . HIS A 1 204 ? -58.933 17.298 35.337 1.00 37.91 204 HIS A N 1
ATOM 1633 C CA . HIS A 1 204 ? -59.942 18.020 36.115 1.00 37.91 204 HIS A CA 1
ATOM 1634 C C . HIS A 1 204 ? -60.229 19.343 35.406 1.00 37.91 204 HIS A C 1
ATOM 1636 O O . HIS A 1 204 ? -59.539 20.343 35.597 1.00 37.91 204 HIS A O 1
ATOM 1642 N N . ASN A 1 205 ? -61.255 19.309 34.554 1.00 40.12 205 ASN A N 1
ATOM 1643 C CA . ASN A 1 205 ? -61.980 20.491 34.116 1.00 40.12 205 ASN A CA 1
ATOM 1644 C C . ASN A 1 205 ? -63.118 20.771 35.110 1.00 40.12 205 ASN A C 1
ATOM 1646 O O . ASN A 1 205 ? -63.927 19.879 35.352 1.00 40.12 205 ASN A O 1
ATOM 1650 N N . GLN A 1 206 ? -63.162 22.037 35.547 1.00 37.47 206 GLN A N 1
ATOM 1651 C CA . GLN A 1 206 ? -64.262 22.800 36.169 1.00 37.47 206 GLN A CA 1
ATOM 1652 C C . GLN A 1 206 ? -64.709 22.448 37.591 1.00 37.47 206 GLN A C 1
ATOM 1654 O O . GLN A 1 206 ? -65.280 21.364 37.822 1.00 37.47 206 GLN A O 1
#

Organism: NCBI:txid86635

Secondary structure (DSSP, 8-state):
-----BTTBTTHHHHHHHHHHHHHHHHHHHHHHTHHHHHHHHHHHHHHHH-TTS-HHHHHHHIIIIIHHHHH-SSPPPPPPHHHHTTS-HHHHHHHHHHHHHHHHHHHTTS-SS---HHHHHT-GGGGHHHHHHHHHHHHHHHHTSPPTT--SS--PPPPPPP--SS----SS-------HHHHHTT-GGG---------------

Foldseek 3Di:
DDQDDDPNDGCPVVLVVVVVVVQVLVLLLVCLVCVLVLQLVLQLLVVCVVVVPQDSVLSSCQSNVALSVLLQDPDQRDQRDVVSLVSDDPVCSVCVCVVRRVVSVVLNVQAAPDNDDSVVCSVPSCSCVSNLVVSLVVLVVVVVPDDDPPPPDDDPDDDRDDHDDSDPDPDPDPDPPPPDPVVVCVVCVVPDDDPPPDPDPDDDDD

Radius of gyration: 25.85 Å; chains: 1; bounding box: 81×46×60 Å

pLDDT: mean 72.36, std 19.34, range [35.19, 96.56]

Sequence (206 aa):
SLFVEENGLKNYGQSLSAACKTVATSYNNYYIENFENIICNYFIYILKRKYPNVRIGCLKNLVYNHVYDEVLVRCEPSSIPDEMLGRFDSDVASSLSSFLNPLILEMKSRMPMLPVSKVSLNNGPFKILPALRHILEKYENLHMAQPSPIDKDNASKLVPPRLFSLFPNPGLGWRFIKVDAQNLTGIFPEAKQEKQINESPFDHNQ